Protein AF-A0A955VHP8-F1 (afdb_monomer_lite)

Secondary structure (DSSP, 8-state):
-------TT-TTSS--HHHHHHHHHHHHH-B--SSTTSPPB-EEHHHHHHHHHHHHHTTSS----EEEEEEETTEEEEEEE-SHHHHHHHHHHHTTSEEEEEEE-TTS-EEEEEEE-HHHHHHHTTS-HHHHHHHHHHHEETTEEPEEEE-SSSEEEE-TTS-EEE--TT--------------GGGS-TT-PPP--GGGHHHHTTSPP---S---------S---------------------

pLDDT: mean 83.74, std 16.27, range [35.28, 98.38]

Foldseek 3Di:
DDPDQPDFPDPPDPDDLQLLLLLLLLAVQWADDPDPPDDTGWAWPVQSQLLVLLCVVLVLHVFAWAWDWDDDDPDTATFTGTPVSVVSVVVCVVVVQKDWDWDQDPVRDTIIIIHGDPSVVVSNVRNDPVSSVSSCVSQDDPNFGWTWDDPPPFIWTAGPVGDIDTGCRRVGWDQQADDWDDDDPVPDDPPDDTDDCPVVGVVRVPDDGPDPDDDPDDDDDDPDDDDDDDDDDPDPPPPPPPDD

Structure (mmCIF, N/CA/C/O backbone):
data_AF-A0A955VHP8-F1
#
_entry.id   AF-A0A955VHP8-F1
#
loop_
_atom_site.group_PDB
_atom_site.id
_atom_site.type_symbol
_atom_site.label_atom_id
_atom_site.label_alt_id
_atom_site.label_comp_id
_atom_site.label_asym_id
_atom_site.label_entity_id
_atom_site.label_seq_id
_atom_site.pdbx_PDB_ins_code
_atom_site.Cartn_x
_atom_site.Cartn_y
_atom_site.Cartn_z
_atom_site.occupancy
_atom_site.B_iso_or_equiv
_atom_site.auth_seq_id
_atom_site.auth_comp_id
_atom_site.auth_asym_id
_atom_site.auth_atom_id
_atom_site.pdbx_PDB_model_num
ATOM 1 N N . MET A 1 1 ? -36.753 4.254 1.526 1.00 36.06 1 MET A N 1
ATOM 2 C CA . MET A 1 1 ? -36.371 3.155 0.616 1.00 36.06 1 MET A CA 1
ATOM 3 C C . MET A 1 1 ? -35.487 2.237 1.426 1.00 36.06 1 MET A C 1
ATOM 5 O O . MET A 1 1 ? -34.656 2.747 2.158 1.00 36.06 1 MET A O 1
ATOM 9 N N . SER A 1 2 ? -35.779 0.940 1.437 1.00 35.28 2 SER A N 1
ATOM 10 C CA . SER A 1 2 ? -35.041 -0.040 2.231 1.00 35.28 2 SER A CA 1
ATOM 11 C C . SER A 1 2 ? -33.619 -0.165 1.691 1.00 35.28 2 SER A C 1
ATOM 13 O O . SER A 1 2 ? -33.441 -0.740 0.617 1.00 35.28 2 SER A O 1
ATOM 15 N N . ASP A 1 3 ? -32.639 0.365 2.421 1.00 38.41 3 ASP A N 1
ATOM 16 C CA . ASP A 1 3 ? -31.233 0.010 2.240 1.00 38.41 3 ASP A CA 1
ATOM 17 C C . ASP A 1 3 ? -31.099 -1.473 2.581 1.00 38.41 3 ASP A C 1
ATOM 19 O O . ASP A 1 3 ? -31.023 -1.874 3.743 1.00 38.41 3 ASP A O 1
ATOM 23 N N . GLN A 1 4 ? -31.174 -2.314 1.553 1.00 40.97 4 GLN A N 1
ATOM 24 C CA . GLN A 1 4 ? -30.710 -3.682 1.670 1.00 40.97 4 GLN A CA 1
ATOM 25 C C . GLN A 1 4 ? -29.207 -3.597 1.930 1.00 40.97 4 GLN A C 1
ATOM 27 O O . GLN A 1 4 ? -28.454 -3.112 1.086 1.00 40.97 4 GLN A O 1
ATOM 32 N N . LEU A 1 5 ? -28.795 -4.023 3.127 1.00 45.31 5 LEU A N 1
ATOM 33 C CA . LEU A 1 5 ? -27.399 -4.303 3.453 1.00 45.31 5 LEU A CA 1
ATOM 34 C C . LEU A 1 5 ? -26.789 -5.084 2.278 1.00 45.31 5 LEU A C 1
ATOM 36 O O . LEU A 1 5 ? -27.404 -6.068 1.850 1.00 45.31 5 LEU A O 1
ATOM 40 N N . PRO A 1 6 ? -25.637 -4.671 1.720 1.00 49.03 6 PRO A N 1
ATOM 41 C CA . PRO A 1 6 ? -25.028 -5.442 0.652 1.00 49.03 6 PRO A CA 1
ATOM 42 C C . PRO A 1 6 ? -24.726 -6.840 1.168 1.00 49.03 6 PRO A C 1
ATOM 44 O O . PRO A 1 6 ? -24.333 -7.015 2.324 1.00 49.03 6 PRO A O 1
ATOM 47 N N . ALA A 1 7 ? -24.939 -7.825 0.302 1.00 52.41 7 ALA A N 1
ATOM 48 C CA . ALA A 1 7 ? -24.644 -9.217 0.576 1.00 52.41 7 ALA A CA 1
ATOM 49 C C . ALA A 1 7 ? -23.139 -9.392 0.858 1.00 52.41 7 ALA A C 1
ATOM 51 O O . ALA A 1 7 ? -22.334 -9.534 -0.054 1.00 52.41 7 ALA A O 1
ATOM 52 N N . ALA A 1 8 ? -22.786 -9.290 2.140 1.00 60.16 8 ALA A N 1
ATOM 53 C CA . ALA A 1 8 ? -21.918 -10.190 2.889 1.00 60.16 8 ALA A CA 1
ATOM 54 C C . ALA A 1 8 ? -21.063 -11.128 2.023 1.00 60.16 8 ALA A C 1
ATOM 56 O O . ALA A 1 8 ? -21.647 -12.089 1.543 1.00 60.16 8 ALA A O 1
ATOM 57 N N . TRP A 1 9 ? -19.758 -10.847 1.845 1.00 64.62 9 TRP A N 1
ATOM 58 C CA . TRP A 1 9 ? -18.723 -11.623 1.116 1.00 64.62 9 TRP A CA 1
ATOM 59 C C . TRP A 1 9 ? -19.184 -13.008 0.622 1.00 64.62 9 TRP A C 1
ATOM 61 O O . TRP A 1 9 ? -18.839 -14.049 1.183 1.00 64.62 9 TRP A O 1
ATOM 71 N N . THR A 1 10 ? -20.059 -13.035 -0.382 1.00 56.75 10 THR A N 1
ATOM 72 C CA . THR A 1 10 ? -20.636 -14.290 -0.869 1.00 56.75 10 THR A CA 1
ATOM 73 C C . THR A 1 10 ? -19.676 -14.893 -1.882 1.00 56.75 10 THR A C 1
ATOM 75 O O . THR A 1 10 ? -18.877 -14.180 -2.482 1.00 56.75 10 THR A O 1
ATOM 78 N N . ALA A 1 11 ? -19.761 -16.203 -2.114 1.00 51.00 11 ALA A N 1
ATOM 79 C CA . ALA A 1 11 ? -18.964 -16.863 -3.152 1.00 51.00 11 ALA A CA 1
ATOM 80 C C . ALA A 1 11 ? -19.202 -16.278 -4.566 1.00 51.00 11 ALA A C 1
ATOM 82 O O . ALA A 1 11 ? -18.364 -16.460 -5.441 1.00 51.00 11 ALA A O 1
ATOM 83 N N . ASP A 1 12 ? -20.315 -15.558 -4.756 1.00 49.28 12 ASP A N 1
ATOM 84 C CA . ASP A 1 12 ? -20.666 -14.821 -5.977 1.00 49.28 12 ASP A CA 1
ATOM 85 C C . ASP A 1 12 ? -20.378 -13.306 -5.872 1.00 49.28 12 ASP A C 1
ATOM 87 O O . ASP A 1 12 ? -20.780 -12.538 -6.746 1.00 49.28 12 ASP A O 1
ATOM 91 N N . SER A 1 13 ? -19.751 -12.841 -4.786 1.00 62.31 13 SER A N 1
ATOM 92 C CA . SER A 1 13 ? -19.416 -11.427 -4.613 1.00 62.31 13 SER A CA 1
ATOM 93 C C . SER A 1 13 ? -18.125 -11.074 -5.344 1.00 62.31 13 SER A C 1
ATOM 95 O O . SER A 1 13 ? -17.196 -11.872 -5.385 1.00 62.31 13 SER A O 1
ATOM 97 N N . GLU A 1 14 ? -18.054 -9.855 -5.880 1.00 68.75 14 GLU A N 1
ATOM 98 C CA . GLU A 1 14 ? -16.880 -9.298 -6.582 1.00 68.75 14 GLU A CA 1
ATOM 99 C C . GLU A 1 14 ? -15.656 -9.103 -5.666 1.00 68.75 14 GLU A C 1
ATOM 101 O O . GLU A 1 14 ? -14.641 -8.551 -6.072 1.00 68.75 14 GLU A O 1
ATOM 106 N N . TRP A 1 15 ? -15.741 -9.553 -4.418 1.00 85.81 15 TRP A N 1
ATOM 107 C CA . TRP A 1 15 ? -14.781 -9.263 -3.382 1.00 85.81 15 TRP A CA 1
ATOM 108 C C . TRP A 1 15 ? -13.818 -10.425 -3.132 1.00 85.81 15 TRP A C 1
ATOM 110 O O . TRP A 1 15 ? -14.228 -11.504 -2.699 1.00 85.81 15 TRP A O 1
ATOM 120 N N . SER A 1 16 ? -12.524 -10.176 -3.324 1.00 91.25 16 SER A N 1
ATOM 121 C CA . SER A 1 16 ? -11.466 -11.152 -3.046 1.00 91.25 16 SER A CA 1
ATOM 122 C C . SER A 1 16 ? -11.139 -11.269 -1.548 1.00 91.25 16 SER A C 1
ATOM 124 O O . SER A 1 16 ? -11.524 -10.434 -0.722 1.00 91.25 16 SER A O 1
ATOM 126 N N . ASP A 1 17 ? -10.373 -12.300 -1.183 1.00 93.81 17 ASP A N 1
ATOM 127 C CA . ASP A 1 17 ? -9.759 -12.394 0.149 1.00 93.81 17 ASP A CA 1
ATOM 128 C C . ASP A 1 17 ? -8.824 -11.202 0.422 1.00 93.81 17 ASP A C 1
ATOM 130 O O . ASP A 1 17 ? -8.692 -10.770 1.568 1.00 93.81 17 ASP A O 1
ATOM 134 N N . GLU A 1 18 ? -8.230 -10.616 -0.620 1.00 95.50 18 GLU A N 1
ATOM 135 C CA . GLU A 1 18 ? -7.340 -9.458 -0.499 1.00 95.50 18 GLU A CA 1
ATOM 136 C C . GLU A 1 18 ? -8.095 -8.194 -0.073 1.00 95.50 18 GLU A C 1
ATOM 138 O O . GLU A 1 18 ? -7.697 -7.531 0.890 1.00 95.50 18 GLU A O 1
ATOM 143 N N . HIS A 1 19 ? -9.282 -7.953 -0.640 1.00 95.62 19 HIS A N 1
ATOM 144 C CA . HIS A 1 19 ? -10.190 -6.900 -0.175 1.00 95.62 19 HIS A CA 1
ATOM 145 C C . HIS A 1 19 ? -10.548 -7.052 1.309 1.00 95.62 19 HIS A C 1
ATOM 147 O O . HIS A 1 19 ? -10.600 -6.069 2.058 1.00 95.62 19 HIS A O 1
ATOM 153 N N . GLN A 1 20 ? -10.788 -8.286 1.761 1.00 95.56 20 GLN A N 1
ATOM 154 C CA . GLN A 1 20 ? -11.116 -8.578 3.157 1.00 95.56 20 GLN A CA 1
ATOM 155 C C . GLN A 1 20 ? -9.940 -8.293 4.093 1.00 95.56 20 GLN A C 1
ATOM 157 O O . GLN A 1 20 ? -10.117 -7.642 5.131 1.00 95.56 20 GLN A O 1
ATOM 162 N N . LYS A 1 21 ? -8.737 -8.755 3.729 1.00 97.75 21 LYS A N 1
ATOM 163 C CA . LYS A 1 21 ? -7.499 -8.500 4.480 1.00 97.75 21 LYS A CA 1
ATOM 164 C C . LYS A 1 21 ? -7.203 -7.002 4.548 1.00 97.75 21 LYS A C 1
ATOM 166 O O . LYS A 1 21 ? -6.916 -6.487 5.631 1.00 97.75 21 LYS A O 1
ATOM 171 N N . LEU A 1 22 ? -7.341 -6.287 3.433 1.00 97.62 22 LEU A N 1
ATOM 172 C CA . LEU A 1 22 ? -7.120 -4.847 3.343 1.00 97.62 22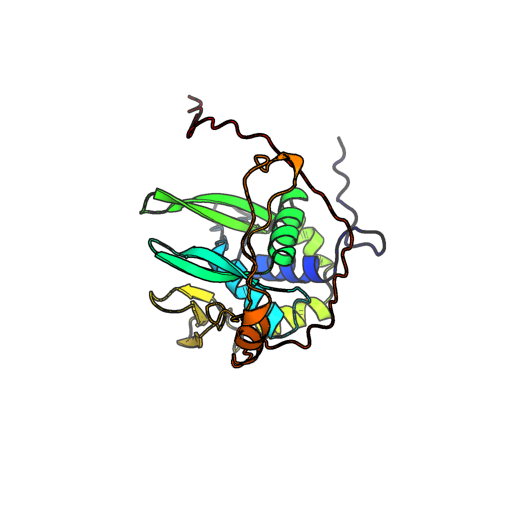 LEU A CA 1
ATOM 173 C C . LEU A 1 22 ? -8.124 -4.054 4.192 1.00 97.62 22 LEU A C 1
ATOM 175 O O . LEU A 1 22 ? -7.723 -3.178 4.965 1.00 97.62 22 LEU A O 1
ATOM 179 N N . LEU A 1 23 ? -9.417 -4.394 4.131 1.00 97.31 23 LEU A N 1
ATOM 180 C CA . LEU A 1 23 ? -10.436 -3.778 4.985 1.00 97.31 23 LEU A CA 1
ATOM 181 C C . LEU A 1 23 ? -10.135 -4.022 6.471 1.00 97.31 23 LEU A C 1
ATOM 183 O O . LEU A 1 23 ? -10.215 -3.094 7.284 1.00 97.31 23 LEU A O 1
ATOM 187 N N . TYR A 1 24 ? -9.755 -5.254 6.832 1.00 97.88 24 TYR A N 1
ATOM 188 C CA . TYR A 1 24 ? -9.360 -5.589 8.200 1.00 97.88 24 TYR A CA 1
ATOM 189 C C . TYR A 1 24 ? -8.133 -4.797 8.646 1.00 97.88 24 TYR A C 1
ATOM 191 O O . TYR A 1 24 ? -8.157 -4.211 9.729 1.00 97.88 24 TYR A O 1
ATOM 199 N N . MET A 1 25 ? -7.106 -4.688 7.807 1.00 98.19 25 MET A N 1
ATOM 200 C CA . MET A 1 25 ? -5.922 -3.883 8.088 1.00 98.19 25 MET A CA 1
ATOM 201 C C . MET A 1 25 ? -6.298 -2.415 8.342 1.00 98.19 25 MET A C 1
ATOM 203 O O . MET A 1 25 ? -5.971 -1.873 9.398 1.00 98.19 25 MET A O 1
ATOM 207 N N . ILE A 1 26 ? -7.072 -1.780 7.452 1.00 98.00 26 ILE A N 1
ATOM 208 C CA . ILE A 1 26 ? -7.531 -0.387 7.620 1.00 98.00 26 ILE A CA 1
ATOM 209 C C . ILE A 1 26 ? -8.319 -0.213 8.929 1.00 98.00 26 ILE A C 1
ATOM 211 O O . ILE A 1 26 ? -8.159 0.805 9.611 1.00 98.00 26 ILE A O 1
ATOM 215 N N . SER A 1 27 ? -9.114 -1.211 9.331 1.00 97.19 27 SER A N 1
ATOM 216 C CA . SER A 1 27 ? -9.884 -1.186 10.585 1.00 97.19 27 SER A CA 1
ATOM 217 C C . SER A 1 27 ? -9.024 -1.097 11.851 1.00 97.19 27 SER A C 1
ATOM 219 O O . SER A 1 27 ? -9.489 -0.611 12.878 1.00 97.19 27 SER A O 1
ATOM 221 N N . LYS A 1 28 ? -7.765 -1.551 11.806 1.00 97.25 28 LYS A N 1
ATOM 222 C CA . LYS A 1 28 ? -6.846 -1.473 12.955 1.00 97.25 28 LYS A CA 1
ATOM 223 C C . LYS A 1 28 ? -6.191 -0.105 13.084 1.00 97.25 28 LYS A C 1
ATOM 225 O O . LYS A 1 28 ? -5.895 0.345 14.192 1.00 97.25 28 LYS A O 1
ATOM 230 N N . TYR A 1 29 ? -6.009 0.583 11.961 1.00 96.88 29 TYR A N 1
ATOM 231 C CA . TYR A 1 29 ? -5.380 1.902 11.903 1.00 96.88 29 TYR A CA 1
ATOM 232 C C . TYR A 1 29 ? -6.372 3.064 11.900 1.00 96.88 29 TYR A C 1
ATOM 234 O O . TYR A 1 29 ? -5.961 4.226 11.940 1.00 96.88 29 TYR A O 1
ATOM 242 N N . SER A 1 30 ? -7.672 2.783 11.872 1.00 95.50 30 SER A N 1
ATOM 243 C CA . SER A 1 30 ? -8.714 3.800 11.798 1.00 95.50 30 SER A CA 1
ATOM 244 C C . SER A 1 30 ? -9.965 3.392 12.567 1.00 95.50 30 SER A C 1
ATOM 246 O O . SER A 1 30 ? -10.226 2.212 12.762 1.00 95.50 30 SER A O 1
ATOM 248 N N . HIS A 1 31 ? -10.744 4.371 13.018 1.00 92.44 31 HIS A N 1
ATOM 249 C CA . HIS A 1 31 ? -12.079 4.126 13.561 1.00 92.44 31 HIS A CA 1
ATOM 250 C C . HIS A 1 31 ? -12.940 5.382 13.428 1.00 92.44 31 HIS A C 1
ATOM 252 O O . HIS A 1 31 ? -12.450 6.496 13.654 1.00 92.44 31 HIS A O 1
ATOM 258 N N . CYS A 1 32 ? -14.209 5.192 13.058 1.00 87.50 32 CYS A N 1
ATOM 259 C CA . CYS A 1 32 ? -15.250 6.212 13.178 1.00 87.50 32 CYS A CA 1
ATOM 260 C C . CYS A 1 32 ? -15.617 6.426 14.645 1.00 87.50 32 CYS A C 1
ATOM 262 O O . CYS A 1 32 ? -15.718 5.462 15.408 1.00 87.50 32 CYS A O 1
ATOM 264 N N . ALA A 1 33 ? -15.894 7.675 15.007 1.00 82.75 33 ALA A N 1
ATOM 265 C CA . ALA A 1 33 ? -16.463 8.005 16.301 1.00 82.75 33 ALA A CA 1
ATOM 266 C C . ALA A 1 33 ? -17.893 7.457 16.377 1.00 82.75 33 ALA A C 1
ATOM 268 O O . ALA A 1 33 ? -18.722 7.718 15.507 1.00 82.75 33 ALA A O 1
ATOM 269 N N . ARG A 1 34 ? -18.197 6.682 17.419 1.00 76.94 34 ARG A N 1
ATOM 270 C CA . ARG A 1 34 ? -19.552 6.173 17.688 1.00 76.94 34 ARG A CA 1
ATOM 271 C C . ARG A 1 34 ? -20.341 7.115 18.588 1.00 76.94 34 ARG A C 1
ATOM 273 O O . ARG A 1 34 ? -21.565 7.027 18.654 1.00 76.94 34 ARG A O 1
ATOM 280 N N . THR A 1 35 ? -19.645 8.001 19.293 1.00 79.50 35 THR A N 1
ATOM 281 C CA . THR A 1 35 ? -20.217 9.020 20.175 1.00 79.50 35 THR A CA 1
ATOM 282 C C . THR A 1 35 ? -19.565 10.374 19.907 1.00 79.50 35 THR A C 1
ATOM 284 O O . THR A 1 35 ? -18.482 10.446 19.335 1.00 79.50 35 THR A O 1
ATOM 287 N N . ALA A 1 36 ? -20.209 11.461 20.339 1.00 78.31 36 ALA A N 1
ATOM 288 C CA . ALA A 1 36 ? -19.695 12.820 20.139 1.00 78.31 36 ALA A CA 1
ATOM 289 C C . ALA A 1 36 ? -18.347 13.089 20.841 1.00 78.31 36 ALA A C 1
ATOM 291 O O . ALA A 1 36 ? -17.631 14.010 20.456 1.00 78.31 36 ALA A O 1
ATOM 292 N N . ASP A 1 37 ? -18.008 12.292 21.857 1.00 81.06 37 ASP A N 1
ATOM 293 C CA . ASP A 1 37 ? -16.789 12.445 22.658 1.00 81.06 37 ASP A CA 1
ATOM 294 C C . ASP A 1 37 ? -15.641 11.537 22.183 1.00 81.06 37 ASP A C 1
ATOM 296 O O . ASP A 1 37 ? -14.498 11.682 22.627 1.00 81.06 37 ASP A O 1
ATOM 300 N N . GLU A 1 38 ? -15.926 10.581 21.294 1.00 83.81 38 GLU A N 1
ATOM 301 C CA . GLU A 1 38 ? -14.927 9.658 20.765 1.00 83.81 38 GLU A CA 1
ATOM 302 C C . GLU A 1 38 ? -14.096 10.340 19.673 1.00 83.81 38 GLU A C 1
ATOM 304 O O . GLU A 1 38 ? -14.616 10.978 18.758 1.00 83.81 38 GLU A O 1
ATOM 309 N N . LYS A 1 39 ? -12.769 10.227 19.771 1.00 84.19 39 LYS A N 1
ATOM 310 C CA . LYS A 1 39 ? -11.859 10.825 18.793 1.00 84.19 39 LYS A CA 1
ATOM 311 C C . LYS A 1 39 ? -11.680 9.898 17.612 1.00 84.19 39 LYS A C 1
ATOM 313 O O . LYS A 1 39 ? -11.057 8.862 17.759 1.00 84.19 39 LYS A O 1
ATOM 318 N N . GLU A 1 40 ? -12.089 10.337 16.435 1.00 89.75 40 GLU A N 1
ATOM 319 C CA . GLU A 1 40 ? -11.824 9.606 15.202 1.00 89.75 40 GLU A CA 1
ATOM 320 C C . GLU A 1 40 ? -10.331 9.383 14.934 1.00 89.75 40 GLU A C 1
ATOM 322 O O . GLU A 1 40 ? -9.486 10.247 15.196 1.00 89.75 40 GLU A O 1
ATOM 327 N N . ARG A 1 41 ? -10.013 8.242 14.313 1.00 94.06 41 ARG A N 1
ATOM 328 C CA . ARG A 1 41 ? -8.677 7.948 13.780 1.00 94.06 41 ARG A CA 1
ATOM 329 C C . ARG A 1 41 ? -8.753 7.656 12.289 1.00 94.06 41 ARG A C 1
ATOM 331 O O . ARG A 1 41 ? -9.636 6.928 11.847 1.00 94.06 41 ARG A O 1
ATOM 338 N N . TRP A 1 42 ? -7.773 8.175 11.558 1.00 95.56 42 TRP A N 1
ATOM 339 C CA . TRP A 1 42 ? -7.634 8.050 10.110 1.00 95.56 42 TRP A CA 1
ATOM 340 C C . TRP A 1 42 ? -6.223 7.559 9.767 1.00 95.56 42 TRP A C 1
ATOM 342 O O . TRP A 1 42 ? -5.248 8.057 10.339 1.00 95.56 42 TRP A O 1
ATOM 352 N N . ILE A 1 43 ? -6.099 6.640 8.808 1.00 96.56 43 ILE A N 1
ATOM 353 C CA . ILE A 1 43 ? -4.807 6.223 8.250 1.00 96.56 43 ILE A CA 1
ATOM 354 C C . ILE A 1 43 ? -4.491 7.050 7.004 1.00 96.56 43 ILE A C 1
ATOM 356 O O . ILE A 1 43 ? -5.321 7.201 6.114 1.00 96.56 43 ILE A O 1
ATOM 360 N N . ARG A 1 44 ? -3.293 7.632 6.921 1.00 95.12 44 ARG A N 1
ATOM 361 C CA . ARG A 1 44 ? -2.884 8.410 5.738 1.00 95.12 44 ARG A CA 1
ATOM 362 C C . ARG A 1 44 ? -2.482 7.477 4.593 1.00 95.12 44 ARG A C 1
ATOM 364 O O . ARG A 1 44 ? -1.920 6.416 4.848 1.00 95.12 44 ARG A O 1
ATOM 371 N N . LYS A 1 45 ? -2.674 7.926 3.346 1.00 95.06 45 LYS A N 1
ATOM 372 C CA . LYS A 1 45 ? -2.334 7.175 2.122 1.00 95.06 45 LYS A CA 1
ATOM 373 C C . LYS A 1 45 ? -0.916 6.602 2.155 1.00 95.06 45 LYS A C 1
ATOM 375 O O . LYS A 1 45 ? -0.746 5.417 1.934 1.00 95.06 45 LYS A O 1
ATOM 380 N N . ILE A 1 46 ? 0.095 7.426 2.442 1.00 95.38 46 ILE A N 1
ATOM 381 C CA . ILE A 1 46 ? 1.497 6.981 2.393 1.00 95.38 46 ILE A CA 1
ATOM 382 C C . ILE A 1 46 ? 1.778 5.850 3.407 1.00 95.38 46 ILE A C 1
ATOM 384 O O . ILE A 1 46 ? 2.226 4.799 2.969 1.00 95.38 46 ILE A O 1
ATOM 388 N N . PRO A 1 47 ? 1.466 5.983 4.714 1.00 96.75 47 PRO A N 1
ATOM 389 C CA . PRO A 1 47 ? 1.537 4.861 5.653 1.00 96.75 47 PRO A CA 1
ATOM 390 C C . PRO A 1 47 ? 0.768 3.608 5.218 1.00 96.75 47 PRO A C 1
ATOM 392 O O . PRO A 1 47 ? 1.282 2.511 5.390 1.00 96.75 47 PRO A O 1
ATOM 395 N N . LEU A 1 48 ? -0.431 3.755 4.638 1.00 97.81 48 LEU A N 1
ATOM 396 C CA . LEU A 1 48 ? -1.198 2.612 4.133 1.00 97.81 48 LEU A CA 1
ATOM 397 C C . LEU A 1 48 ? -0.467 1.893 2.992 1.00 97.81 48 LEU A C 1
ATOM 399 O O . LEU A 1 48 ? -0.370 0.675 3.019 1.00 97.81 48 LEU A O 1
ATOM 403 N N . LEU A 1 49 ? 0.101 2.637 2.039 1.00 97.62 49 LEU A N 1
ATOM 404 C CA . LEU A 1 49 ? 0.890 2.056 0.948 1.00 97.62 49 LEU A CA 1
ATOM 405 C C . LEU A 1 49 ? 2.128 1.308 1.458 1.00 97.62 49 LEU A C 1
ATOM 407 O O . LEU A 1 49 ? 2.469 0.268 0.908 1.00 97.62 49 LEU A O 1
ATOM 411 N N . VAL A 1 50 ? 2.763 1.799 2.528 1.00 97.94 50 VAL A N 1
ATOM 412 C CA . VAL A 1 50 ? 3.864 1.081 3.189 1.00 97.94 50 VAL A CA 1
ATOM 413 C C . VAL A 1 50 ? 3.388 -0.243 3.763 1.00 97.94 50 VAL A C 1
ATOM 415 O O . VAL A 1 50 ? 4.029 -1.259 3.539 1.00 97.94 50 VAL A O 1
ATOM 418 N N . LEU A 1 51 ? 2.253 -0.256 4.460 1.00 98.31 51 LEU A N 1
ATOM 419 C CA . LEU A 1 51 ? 1.710 -1.492 5.023 1.00 98.31 51 LEU A CA 1
ATOM 420 C C . LEU A 1 51 ? 1.293 -2.493 3.938 1.00 98.31 51 LEU A C 1
ATOM 422 O O . LEU A 1 51 ? 1.534 -3.679 4.110 1.00 98.31 51 LEU A O 1
ATOM 426 N N . ILE A 1 52 ? 0.722 -2.023 2.823 1.00 98.38 52 ILE A N 1
ATOM 427 C CA . ILE A 1 52 ? 0.383 -2.872 1.669 1.00 98.38 52 ILE A CA 1
ATOM 428 C C . ILE A 1 52 ? 1.649 -3.498 1.077 1.00 98.38 52 ILE A C 1
ATOM 430 O O . ILE A 1 52 ? 1.686 -4.707 0.891 1.00 98.38 52 ILE A O 1
ATOM 434 N N . TYR A 1 53 ? 2.699 -2.708 0.836 1.00 97.81 53 TYR A N 1
ATOM 435 C CA . TYR A 1 53 ? 3.974 -3.233 0.339 1.00 97.81 53 TYR A CA 1
ATOM 436 C C . TYR A 1 53 ? 4.558 -4.302 1.273 1.00 97.81 53 TYR A C 1
ATOM 438 O O . TYR A 1 53 ? 4.937 -5.379 0.828 1.00 97.81 53 TYR A O 1
ATOM 446 N N . GLU A 1 54 ? 4.589 -4.036 2.579 1.00 97.94 54 GLU A N 1
ATOM 447 C CA . GLU A 1 54 ? 5.115 -4.996 3.556 1.00 97.94 54 GLU A CA 1
ATOM 448 C C . GLU A 1 54 ? 4.241 -6.257 3.641 1.00 97.94 54 GLU A C 1
ATOM 450 O O . GLU A 1 54 ? 4.761 -7.348 3.845 1.00 97.94 54 GLU A O 1
ATOM 455 N N . ALA A 1 55 ? 2.926 -6.134 3.434 1.00 97.88 55 ALA A N 1
ATOM 456 C CA . ALA A 1 55 ? 2.033 -7.283 3.349 1.00 97.88 55 ALA A CA 1
ATOM 457 C C . ALA A 1 55 ? 2.322 -8.159 2.124 1.00 97.88 55 ALA A C 1
ATOM 459 O O . ALA A 1 55 ? 2.238 -9.378 2.238 1.00 97.88 55 ALA A O 1
ATOM 460 N N . ILE A 1 56 ? 2.677 -7.557 0.986 1.00 97.06 56 ILE A N 1
ATOM 461 C CA . ILE A 1 56 ? 3.076 -8.290 -0.222 1.00 97.06 56 ILE A CA 1
ATOM 462 C C . ILE A 1 56 ? 4.391 -9.033 0.023 1.00 97.06 56 ILE A C 1
ATOM 464 O O . ILE A 1 56 ? 4.476 -10.236 -0.200 1.00 97.06 56 ILE A O 1
ATOM 468 N N . VAL A 1 57 ? 5.399 -8.347 0.574 1.00 95.25 57 VAL A N 1
ATOM 469 C CA . VAL A 1 57 ? 6.716 -8.945 0.867 1.00 95.25 57 VAL A CA 1
ATOM 470 C C . VAL A 1 57 ? 6.615 -10.137 1.828 1.00 95.25 57 VAL A C 1
ATOM 472 O O . VAL A 1 57 ? 7.361 -11.103 1.690 1.00 95.25 57 VAL A O 1
ATOM 475 N N . GLU A 1 58 ? 5.695 -10.092 2.792 1.00 95.56 58 GLU A N 1
ATOM 476 C CA . GLU A 1 58 ? 5.455 -11.186 3.746 1.00 95.56 58 GLU A CA 1
ATOM 477 C C . GLU A 1 58 ? 4.468 -12.251 3.210 1.00 95.56 58 GLU A C 1
ATOM 479 O O . GLU A 1 58 ? 4.115 -13.184 3.934 1.00 95.56 58 GLU A O 1
ATOM 484 N N . GLY A 1 59 ? 3.996 -12.126 1.962 1.00 95.62 59 GLY A N 1
ATOM 485 C CA . GLY A 1 59 ? 3.053 -13.057 1.326 1.00 95.62 59 GLY A CA 1
ATOM 486 C C . GLY A 1 59 ? 1.646 -13.043 1.934 1.00 95.62 59 GLY A C 1
ATOM 487 O O . GLY A 1 59 ? 0.901 -14.016 1.818 1.00 95.62 59 GLY A O 1
ATOM 488 N N . VAL A 1 60 ? 1.286 -11.967 2.640 1.00 97.38 60 VAL A N 1
ATOM 489 C CA . VAL A 1 60 ? -0.048 -11.771 3.221 1.00 97.38 60 VAL A CA 1
ATOM 490 C C . VAL A 1 60 ? -1.023 -11.253 2.175 1.00 97.38 60 VAL A C 1
ATOM 492 O O . VAL A 1 60 ? -2.169 -11.697 2.189 1.00 97.38 60 VAL A O 1
ATOM 495 N N . LEU A 1 61 ? -0.587 -10.345 1.299 1.00 97.12 61 LEU A N 1
ATOM 496 C CA . LEU A 1 61 ? -1.348 -9.907 0.127 1.00 97.12 61 LEU A CA 1
ATOM 497 C C . LEU A 1 61 ? -0.695 -10.467 -1.136 1.00 97.12 61 LEU A C 1
ATOM 499 O O . LEU A 1 61 ? 0.518 -10.352 -1.286 1.00 97.12 61 LEU A O 1
ATOM 503 N N . ASP A 1 62 ? -1.495 -11.047 -2.024 1.00 95.62 62 ASP A N 1
ATOM 504 C CA . ASP A 1 62 ? -1.045 -11.568 -3.319 1.00 95.62 62 ASP A CA 1
ATOM 505 C C . ASP A 1 62 ? -1.271 -10.512 -4.408 1.00 95.62 62 ASP A C 1
ATOM 507 O O . ASP A 1 62 ? -2.207 -10.599 -5.197 1.00 95.62 62 ASP A O 1
ATOM 511 N N . TYR A 1 63 ? -0.467 -9.449 -4.363 1.00 94.88 63 TYR A N 1
ATOM 512 C CA . TYR A 1 63 ? -0.454 -8.394 -5.376 1.00 94.88 63 TYR A CA 1
ATOM 513 C C . TYR A 1 63 ? 0.957 -8.198 -5.910 1.00 94.88 63 TYR A C 1
ATOM 515 O O . TYR A 1 63 ? 1.925 -8.385 -5.172 1.00 94.88 63 TYR A O 1
ATOM 523 N N . ASP A 1 64 ? 1.069 -7.629 -7.106 1.00 91.88 64 ASP A N 1
ATOM 524 C CA . ASP A 1 64 ? 2.346 -7.117 -7.594 1.00 91.88 64 ASP A CA 1
ATOM 525 C C . ASP A 1 64 ? 2.613 -5.682 -7.117 1.00 91.88 64 ASP A C 1
ATOM 527 O O . ASP A 1 64 ? 1.700 -4.898 -6.817 1.00 91.88 64 ASP A O 1
ATOM 531 N N . TYR A 1 65 ? 3.889 -5.291 -7.080 1.00 93.50 65 TYR A N 1
ATOM 532 C CA . TYR A 1 65 ? 4.310 -3.906 -6.864 1.00 93.50 65 TYR A CA 1
ATOM 533 C C . TYR A 1 65 ? 5.312 -3.444 -7.921 1.00 93.50 65 TYR A C 1
ATOM 535 O O . TYR A 1 65 ? 6.087 -4.220 -8.468 1.00 93.50 65 TYR A O 1
ATOM 543 N N . ALA A 1 66 ? 5.348 -2.135 -8.167 1.00 91.56 66 ALA A N 1
ATOM 544 C CA . ALA A 1 66 ? 6.353 -1.519 -9.026 1.00 91.56 66 ALA A CA 1
ATOM 545 C C . ALA A 1 66 ? 6.813 -0.157 -8.478 1.00 91.56 66 ALA A C 1
ATOM 547 O O . ALA A 1 66 ? 6.038 0.530 -7.797 1.00 91.56 66 ALA A O 1
ATOM 548 N N . PRO A 1 67 ? 8.047 0.282 -8.790 1.00 92.44 67 PRO A N 1
ATOM 549 C CA . PRO A 1 67 ? 8.524 1.611 -8.433 1.00 92.44 67 PRO A CA 1
ATOM 550 C C . PRO A 1 67 ? 7.640 2.721 -9.012 1.00 92.44 67 PRO A C 1
ATOM 552 O O . PRO A 1 67 ? 7.435 2.824 -10.222 1.00 92.44 67 PRO A O 1
ATOM 555 N N . ALA A 1 68 ? 7.171 3.620 -8.152 1.00 92.25 68 ALA A N 1
ATOM 556 C CA . ALA A 1 68 ? 6.395 4.787 -8.545 1.00 92.25 68 ALA A CA 1
ATOM 557 C C . ALA A 1 68 ? 6.846 6.039 -7.784 1.00 92.25 68 ALA A C 1
ATOM 559 O O . ALA A 1 68 ? 7.241 5.995 -6.619 1.00 92.25 68 ALA A O 1
ATOM 560 N N . SER A 1 69 ? 6.789 7.187 -8.463 1.00 92.88 69 SER A N 1
ATOM 561 C CA . SER A 1 69 ? 7.185 8.469 -7.882 1.00 92.88 69 SER A CA 1
ATOM 562 C C . SER A 1 6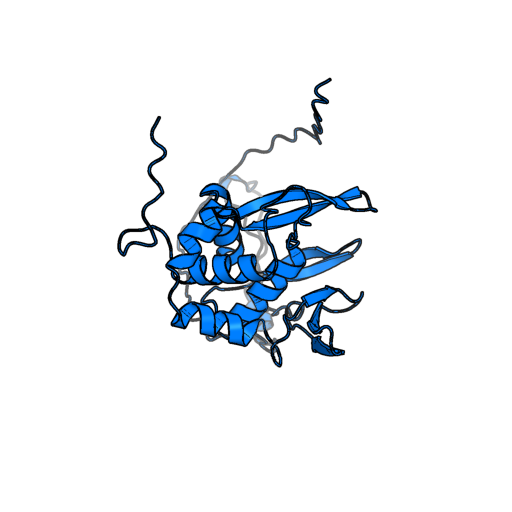9 ? 6.053 9.066 -7.044 1.00 92.88 69 SER A C 1
ATOM 564 O O . SER A 1 69 ? 4.988 9.385 -7.570 1.00 92.88 69 SER A O 1
ATOM 566 N N . GLU A 1 70 ? 6.299 9.286 -5.754 1.00 91.62 70 GLU A N 1
ATOM 567 C CA . GLU A 1 70 ? 5.334 9.859 -4.813 1.00 91.62 70 GLU A CA 1
ATOM 5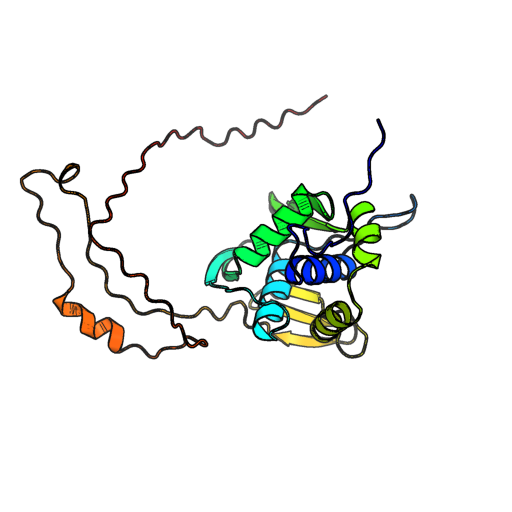68 C C . GLU A 1 70 ? 5.909 11.052 -4.049 1.00 91.62 70 GLU A C 1
ATOM 570 O O . GLU A 1 70 ? 7.121 11.222 -3.896 1.00 91.62 70 GLU A O 1
ATOM 575 N N . ASN A 1 71 ? 5.009 11.901 -3.551 1.00 89.31 71 ASN A N 1
ATOM 576 C CA . ASN A 1 71 ? 5.374 13.010 -2.676 1.00 89.31 71 ASN A CA 1
ATOM 577 C C . ASN A 1 71 ? 5.277 12.565 -1.213 1.00 89.31 71 ASN A C 1
ATOM 579 O O . ASN A 1 71 ? 4.198 12.221 -0.729 1.00 89.31 71 ASN A O 1
ATOM 583 N N . VAL A 1 72 ? 6.393 12.632 -0.493 1.00 88.25 72 VAL A N 1
ATOM 584 C CA . VAL A 1 72 ? 6.489 12.327 0.936 1.00 88.25 72 VAL A CA 1
ATOM 585 C C . VAL A 1 72 ? 6.960 13.585 1.653 1.00 88.25 72 VAL A C 1
ATOM 587 O O . VAL A 1 72 ? 8.138 13.951 1.645 1.00 88.25 72 VAL A O 1
ATOM 590 N N . GLY A 1 73 ? 5.991 14.314 2.211 1.00 82.06 73 GLY A N 1
ATOM 591 C CA . GLY A 1 73 ? 6.204 15.699 2.621 1.00 82.06 73 GLY A CA 1
ATOM 592 C C . GLY A 1 73 ? 6.685 16.537 1.433 1.00 82.06 73 GLY A C 1
ATOM 593 O O . GLY A 1 73 ? 6.140 16.474 0.335 1.00 82.06 73 GLY A O 1
ATOM 594 N N . THR A 1 74 ? 7.754 17.305 1.611 1.00 82.44 74 THR A N 1
ATOM 595 C CA . THR A 1 74 ? 8.288 18.180 0.553 1.00 82.44 74 THR A CA 1
ATOM 596 C C . THR A 1 74 ? 9.193 17.475 -0.458 1.00 82.44 74 THR A C 1
ATOM 598 O O . THR A 1 74 ? 9.655 18.119 -1.400 1.00 82.44 74 THR A O 1
ATOM 601 N N . ARG A 1 75 ? 9.470 16.177 -0.286 1.00 87.31 75 ARG A N 1
ATOM 602 C CA . ARG A 1 75 ? 10.372 15.421 -1.161 1.00 87.31 75 ARG A CA 1
ATOM 603 C C . ARG A 1 75 ? 9.585 14.521 -2.097 1.00 87.31 75 ARG A C 1
ATOM 605 O O . ARG A 1 75 ? 8.637 13.861 -1.683 1.00 87.31 75 ARG A O 1
ATOM 612 N N . ARG A 1 76 ? 10.021 14.474 -3.351 1.00 91.19 76 ARG A N 1
ATOM 613 C CA . ARG A 1 76 ? 9.576 13.472 -4.314 1.00 91.19 76 ARG A CA 1
ATOM 614 C C . ARG A 1 76 ? 10.565 12.316 -4.294 1.00 91.19 76 ARG A C 1
ATOM 616 O O . ARG A 1 76 ? 11.749 12.541 -4.533 1.00 91.19 76 ARG A O 1
ATOM 623 N N . ILE A 1 77 ? 10.085 11.121 -3.977 1.00 92.75 77 ILE A N 1
ATOM 624 C CA . ILE A 1 77 ? 10.893 9.900 -3.889 1.00 92.75 77 ILE A CA 1
ATOM 625 C C . ILE A 1 77 ? 10.210 8.769 -4.656 1.00 92.75 77 ILE A C 1
ATOM 627 O O . ILE A 1 77 ? 9.004 8.828 -4.895 1.00 92.75 77 ILE A O 1
ATOM 631 N N . TYR A 1 78 ? 10.982 7.768 -5.067 1.00 93.31 78 TYR A N 1
ATOM 632 C CA . TYR A 1 78 ? 10.434 6.532 -5.618 1.00 93.31 78 TYR A CA 1
ATOM 633 C C . TYR A 1 78 ? 10.179 5.545 -4.482 1.00 93.31 78 TYR A C 1
ATOM 635 O O . TYR A 1 78 ? 11.016 5.399 -3.592 1.00 93.31 78 TYR A O 1
ATOM 643 N N . ILE A 1 79 ? 9.005 4.923 -4.504 1.00 95.25 79 ILE A N 1
ATOM 644 C CA . ILE A 1 79 ? 8.610 3.856 -3.587 1.00 95.25 79 ILE A CA 1
ATOM 645 C C . ILE A 1 79 ? 7.895 2.760 -4.378 1.00 95.25 79 ILE A C 1
ATOM 647 O O . ILE A 1 79 ? 7.205 3.056 -5.354 1.00 95.25 79 ILE A O 1
ATOM 651 N N . ASN A 1 80 ? 8.050 1.513 -3.952 1.00 95.56 80 ASN A N 1
ATOM 652 C CA . ASN A 1 80 ? 7.328 0.370 -4.493 1.00 95.56 80 ASN A CA 1
ATOM 653 C C . ASN A 1 80 ? 5.849 0.460 -4.109 1.00 95.56 80 ASN A C 1
ATOM 655 O O . ASN A 1 80 ? 5.496 0.639 -2.942 1.00 95.56 80 ASN A O 1
ATOM 659 N N . ILE A 1 81 ? 4.981 0.396 -5.112 1.00 95.62 81 ILE A N 1
ATOM 660 C CA . ILE A 1 81 ? 3.540 0.579 -4.971 1.00 95.62 81 ILE A CA 1
ATOM 661 C C . ILE A 1 81 ? 2.829 -0.491 -5.780 1.00 95.62 81 ILE A C 1
ATOM 663 O O . ILE A 1 81 ? 3.099 -0.647 -6.969 1.00 95.62 81 ILE A O 1
ATOM 667 N N . SER A 1 82 ? 1.854 -1.137 -5.152 1.00 96.75 82 SER A N 1
ATOM 668 C CA . SER A 1 82 ? 0.888 -1.980 -5.847 1.00 96.75 82 SER A CA 1
ATOM 669 C C . SER A 1 82 ? -0.226 -1.141 -6.475 1.00 96.75 82 SER A C 1
ATOM 671 O O . SER A 1 82 ? -0.796 -0.276 -5.800 1.00 96.75 82 SER A O 1
ATOM 673 N N . GLN A 1 83 ? -0.501 -1.357 -7.767 1.00 94.69 83 GLN A N 1
ATOM 674 C CA . GLN A 1 83 ? -1.680 -0.769 -8.417 1.00 94.69 83 GLN A CA 1
ATOM 675 C C . GLN A 1 83 ? -2.945 -1.510 -7.992 1.00 94.69 83 GLN A C 1
ATOM 677 O O . GLN A 1 83 ? -3.885 -0.849 -7.577 1.00 94.69 83 GLN A O 1
ATOM 682 N N . GLU A 1 84 ? -2.917 -2.843 -7.945 1.00 95.69 84 GLU A N 1
ATOM 683 C CA . GLU A 1 84 ? -4.023 -3.663 -7.426 1.00 95.69 84 GLU A CA 1
ATOM 684 C C . GLU A 1 84 ? -4.396 -3.248 -6.001 1.00 95.69 84 GLU A C 1
ATOM 686 O O . GLU A 1 84 ? -5.539 -2.918 -5.720 1.00 95.69 84 GLU A O 1
ATOM 691 N N . GLY A 1 85 ? -3.409 -3.093 -5.114 1.00 96.75 85 GLY A N 1
ATOM 692 C CA . GLY A 1 85 ? -3.664 -2.617 -3.757 1.00 96.75 85 GLY A CA 1
ATOM 693 C C . GLY A 1 85 ? -4.220 -1.187 -3.680 1.00 96.75 85 GLY A C 1
ATOM 694 O O . GLY A 1 85 ? -4.809 -0.823 -2.666 1.00 96.75 85 GLY A O 1
ATOM 695 N N . ARG A 1 86 ? -4.033 -0.340 -4.702 1.00 96.38 86 ARG A N 1
ATOM 696 C CA . ARG A 1 86 ? -4.694 0.979 -4.776 1.00 96.38 86 ARG A CA 1
ATOM 697 C C . ARG A 1 86 ? -6.113 0.862 -5.287 1.00 96.38 86 ARG A C 1
ATOM 699 O O . ARG A 1 86 ? -6.985 1.516 -4.718 1.00 96.38 86 ARG A O 1
ATOM 706 N N . ASP A 1 87 ? -6.293 0.063 -6.324 1.00 95.81 87 ASP A N 1
ATOM 707 C CA . ASP A 1 87 ? -7.580 -0.193 -6.944 1.00 95.81 87 ASP A CA 1
ATOM 708 C C . ASP A 1 87 ? -8.520 -0.813 -5.900 1.00 95.81 87 ASP A C 1
ATOM 710 O O . ASP A 1 87 ? -9.564 -0.233 -5.632 1.00 95.81 87 ASP A O 1
ATOM 714 N N . ASP A 1 88 ? -8.073 -1.813 -5.132 1.00 96.56 88 ASP A N 1
ATOM 715 C CA . ASP A 1 88 ? -8.839 -2.406 -4.026 1.00 96.56 88 ASP A CA 1
ATOM 716 C C . ASP A 1 88 ? -9.169 -1.383 -2.914 1.00 96.56 88 ASP A C 1
ATOM 718 O O . ASP A 1 88 ? -10.252 -1.410 -2.321 1.00 96.56 88 ASP A O 1
ATOM 722 N N . VAL A 1 89 ? -8.269 -0.434 -2.599 1.00 97.31 89 VAL A N 1
ATOM 723 C CA . VAL A 1 89 ? -8.592 0.668 -1.663 1.00 97.31 89 VAL A CA 1
ATOM 724 C C . VAL A 1 89 ? -9.709 1.544 -2.234 1.00 97.31 89 VAL A C 1
ATOM 726 O O . VAL A 1 89 ? -10.596 1.975 -1.487 1.00 97.31 89 VAL A O 1
ATOM 729 N N . ASP A 1 90 ? -9.662 1.845 -3.528 1.00 95.50 90 ASP A N 1
ATOM 730 C CA . ASP A 1 90 ? -10.690 2.632 -4.195 1.00 95.50 90 ASP A CA 1
ATOM 731 C C . ASP A 1 90 ? -12.009 1.857 -4.320 1.00 95.50 90 ASP A C 1
ATOM 733 O O . ASP A 1 90 ? -13.049 2.438 -4.012 1.00 95.50 90 ASP A O 1
ATOM 737 N N . ASP A 1 91 ? -11.991 0.554 -4.586 1.00 94.62 91 ASP A N 1
ATOM 738 C CA . ASP A 1 91 ? -13.173 -0.313 -4.605 1.00 94.62 91 ASP A CA 1
ATOM 739 C C . ASP A 1 91 ? -13.856 -0.348 -3.231 1.00 94.62 91 ASP A C 1
ATOM 741 O O . ASP A 1 91 ? -15.063 -0.104 -3.105 1.00 94.62 91 ASP A O 1
ATOM 745 N N . LEU A 1 92 ? -13.083 -0.530 -2.151 1.00 95.06 92 LEU A N 1
ATOM 746 C CA . LEU A 1 92 ? -13.595 -0.447 -0.776 1.00 95.06 92 LEU A CA 1
ATOM 747 C C . LEU A 1 92 ? -14.223 0.926 -0.479 1.00 95.06 92 LEU A C 1
ATOM 749 O O . LEU A 1 92 ? -15.213 1.022 0.263 1.00 95.06 92 LEU A O 1
ATOM 753 N N . ARG A 1 93 ? -13.651 2.007 -1.025 1.00 95.44 93 ARG A N 1
ATOM 754 C CA . ARG A 1 93 ? -14.158 3.378 -0.865 1.00 95.44 93 ARG A CA 1
ATOM 755 C C . ARG A 1 93 ? -15.444 3.585 -1.659 1.00 95.44 93 ARG A C 1
ATOM 757 O O . ARG A 1 93 ? -16.390 4.170 -1.134 1.00 95.44 93 ARG A O 1
ATOM 764 N N . GLU A 1 94 ? -15.498 3.121 -2.899 1.00 91.88 94 GLU A N 1
ATOM 765 C CA . GLU A 1 94 ? -16.651 3.249 -3.794 1.00 91.88 94 GLU A CA 1
ATOM 766 C C . GLU A 1 94 ? -17.842 2.431 -3.308 1.00 91.88 94 GLU A C 1
ATOM 768 O O . GLU A 1 94 ? -18.977 2.912 -3.319 1.00 91.88 94 GLU A O 1
ATOM 773 N N . ALA A 1 95 ? -17.581 1.262 -2.726 1.00 90.00 95 ALA A N 1
ATOM 774 C CA . ALA A 1 95 ? -18.588 0.483 -2.023 1.00 90.00 95 ALA A CA 1
ATOM 775 C C . ALA A 1 95 ? -19.004 1.082 -0.666 1.00 90.00 95 ALA A C 1
ATOM 777 O O . ALA A 1 95 ? -19.922 0.564 -0.016 1.00 90.00 95 ALA A O 1
ATOM 778 N N . GLY A 1 96 ? -18.367 2.163 -0.205 1.00 92.06 96 GLY A N 1
ATOM 779 C CA . GLY A 1 96 ? -18.665 2.829 1.064 1.00 92.06 96 GLY A CA 1
ATOM 780 C C . GLY A 1 96 ? -18.290 2.009 2.303 1.00 92.06 96 GLY A C 1
ATOM 781 O O . GLY A 1 96 ? -18.837 2.243 3.385 1.00 92.06 96 GLY A O 1
ATOM 782 N N . LEU A 1 97 ? -17.395 1.027 2.166 1.00 94.00 97 LEU A N 1
ATOM 783 C CA . LEU A 1 97 ? -16.847 0.252 3.287 1.00 94.00 97 LEU A CA 1
ATOM 784 C C . LEU A 1 97 ? -15.762 1.043 4.029 1.00 94.00 97 LEU A C 1
ATOM 786 O O . LEU A 1 97 ? -15.577 0.873 5.235 1.00 94.00 97 LEU A O 1
ATOM 790 N N . ILE A 1 98 ? -15.105 1.967 3.330 1.00 96.62 98 ILE A N 1
ATOM 791 C CA . ILE A 1 98 ? -14.213 2.963 3.919 1.00 96.62 98 ILE A CA 1
ATOM 792 C C . ILE A 1 98 ? -14.600 4.376 3.466 1.00 96.62 98 ILE A C 1
ATOM 794 O O . ILE A 1 98 ? -15.114 4.595 2.372 1.00 96.62 98 ILE A O 1
ATOM 798 N N . ASN A 1 99 ? -14.325 5.350 4.322 1.00 96.00 99 ASN A N 1
ATOM 799 C CA . ASN A 1 99 ? -14.431 6.773 4.053 1.00 96.00 99 ASN A CA 1
ATOM 800 C C . ASN A 1 99 ? -13.082 7.307 3.561 1.00 96.00 99 ASN A C 1
ATOM 802 O O . ASN A 1 99 ? -12.030 6.874 4.035 1.00 96.00 99 ASN A O 1
ATOM 806 N N . GLY A 1 100 ? -13.111 8.297 2.668 1.00 95.38 100 GLY A N 1
ATOM 807 C CA . GLY A 1 100 ? -11.930 9.029 2.214 1.00 95.38 100 GLY A CA 1
ATOM 808 C C . GLY A 1 100 ? -12.013 10.508 2.584 1.00 95.38 100 GLY A C 1
ATOM 809 O O . GLY A 1 100 ? -13.038 11.151 2.367 1.00 95.38 100 GLY A O 1
ATOM 810 N N . LEU A 1 101 ? -10.921 11.061 3.107 1.00 93.56 101 LEU A N 1
ATOM 811 C CA . LEU A 1 101 ? -10.800 12.467 3.480 1.00 93.56 101 LEU A CA 1
ATOM 812 C C . LEU A 1 101 ? -9.562 13.080 2.824 1.00 93.56 101 LEU A C 1
ATOM 814 O O . LEU A 1 101 ? -8.447 12.585 2.994 1.00 93.56 101 LEU A O 1
ATOM 818 N N . LYS A 1 102 ? -9.744 14.190 2.101 1.00 91.25 102 LYS A N 1
ATOM 819 C CA . LYS A 1 102 ? -8.633 15.023 1.623 1.00 91.25 102 LYS A CA 1
ATOM 820 C C . LYS A 1 102 ? -8.370 16.146 2.616 1.00 91.25 102 LYS A C 1
ATOM 822 O O . LYS A 1 102 ? -9.251 16.939 2.928 1.00 91.25 102 LYS A O 1
ATOM 827 N N . LEU A 1 103 ? -7.135 16.212 3.085 1.00 85.19 103 LEU A N 1
ATOM 828 C CA . LEU A 1 103 ? -6.633 17.174 4.053 1.00 85.19 103 LEU A CA 1
ATOM 829 C C . LEU A 1 103 ? -5.584 18.057 3.386 1.00 85.19 103 LEU A C 1
ATOM 831 O O . LEU A 1 103 ? -4.826 17.586 2.542 1.00 85.19 103 LEU A O 1
ATOM 835 N N . SER A 1 104 ? -5.484 19.311 3.805 1.00 82.44 104 SER A N 1
ATOM 836 C CA . SER A 1 104 ? -4.324 20.142 3.481 1.00 82.44 104 SER A CA 1
ATOM 837 C C . SER A 1 104 ? -3.274 19.973 4.574 1.00 82.44 104 SER A C 1
ATOM 839 O O . SER A 1 104 ? -3.571 20.128 5.760 1.00 82.44 104 SER A O 1
ATOM 841 N N . SER A 1 105 ? -2.043 19.640 4.192 1.00 75.25 105 SER A N 1
ATOM 842 C CA . SER A 1 105 ? -0.904 19.638 5.107 1.00 75.25 105 SER A CA 1
ATOM 843 C C . SER A 1 105 ? -0.540 21.070 5.519 1.00 75.25 105 SER A C 1
ATOM 845 O O . SER A 1 105 ? -1.029 22.048 4.948 1.00 75.25 105 SER A O 1
ATOM 847 N N . LYS A 1 106 ? 0.360 21.207 6.500 1.00 74.50 106 LYS A N 1
ATOM 848 C CA . LYS A 1 106 ? 0.894 22.516 6.918 1.00 74.50 106 LYS A CA 1
ATOM 849 C C . LYS A 1 106 ? 1.638 23.226 5.781 1.00 74.50 106 LYS A C 1
ATOM 851 O O . LYS A 1 106 ? 1.713 24.447 5.752 1.00 74.50 106 LYS A O 1
ATOM 856 N N . GLU A 1 107 ? 2.154 22.445 4.843 1.00 76.06 107 GLU A N 1
ATOM 857 C CA . GLU A 1 107 ? 2.851 22.860 3.629 1.00 76.06 107 GLU A CA 1
ATOM 858 C C . GLU A 1 107 ? 1.892 23.011 2.433 1.00 76.06 107 GLU A C 1
ATOM 860 O O . GLU A 1 107 ? 2.342 23.059 1.291 1.00 76.06 107 GLU A O 1
ATOM 865 N N . TYR A 1 108 ? 0.575 23.069 2.680 1.00 72.19 108 TYR A N 1
ATOM 866 C CA . TYR A 1 108 ? -0.484 23.200 1.671 1.00 72.19 108 TYR A CA 1
ATOM 867 C C . TYR A 1 108 ? -0.524 22.068 0.636 1.00 72.19 108 TYR A C 1
ATOM 869 O O . TYR A 1 108 ? -1.092 22.221 -0.445 1.00 72.19 108 TYR A O 1
ATOM 877 N N . GLN A 1 109 ? 0.044 20.906 0.962 1.00 76.12 109 GLN A N 1
ATOM 878 C CA . GLN A 1 109 ? -0.057 19.727 0.112 1.00 76.12 109 GLN A CA 1
ATOM 879 C C . GLN A 1 109 ? -1.338 18.959 0.423 1.00 76.12 109 GLN A C 1
ATOM 881 O O . GLN A 1 109 ? -1.684 18.762 1.587 1.00 76.12 109 GLN A O 1
ATOM 886 N N . SER A 1 110 ? -2.033 18.488 -0.610 1.00 82.12 110 SER A N 1
ATOM 887 C CA . SER A 1 110 ? -3.196 17.626 -0.411 1.00 82.12 110 SER A CA 1
ATOM 888 C C . SER A 1 110 ? -2.747 16.228 0.020 1.00 82.12 110 SER A C 1
ATOM 890 O O . SER A 1 110 ? -1.992 15.563 -0.687 1.00 82.12 110 SER A O 1
ATOM 892 N N . VAL A 1 111 ? -3.219 15.782 1.180 1.00 86.00 111 VAL A N 1
ATOM 893 C CA . VAL A 1 111 ? -2.990 14.451 1.744 1.00 86.00 111 VAL A CA 1
ATOM 894 C C . VAL A 1 111 ? -4.325 13.726 1.802 1.00 86.00 111 VAL A C 1
ATOM 896 O O . VAL A 1 111 ? -5.293 14.253 2.339 1.00 86.00 111 VAL A O 1
ATOM 899 N N . THR A 1 112 ? -4.379 12.507 1.274 1.00 93.19 112 THR A N 1
ATOM 900 C CA . THR A 1 112 ? -5.562 11.644 1.405 1.00 93.19 112 THR A CA 1
ATOM 901 C C . THR A 1 112 ? -5.406 10.747 2.629 1.00 93.19 112 THR A C 1
ATOM 903 O O . THR A 1 112 ? -4.311 10.240 2.897 1.00 93.19 112 THR A O 1
ATOM 906 N N . ALA A 1 113 ? -6.483 10.573 3.384 1.00 95.25 113 ALA A N 1
ATOM 907 C CA . ALA A 1 113 ? -6.571 9.656 4.507 1.00 95.25 113 ALA A CA 1
ATOM 908 C C . ALA A 1 113 ? -7.861 8.836 4.426 1.00 95.25 113 ALA A C 1
ATOM 910 O O . ALA A 1 113 ? -8.855 9.293 3.863 1.00 95.25 113 ALA A O 1
ATOM 911 N N . TYR A 1 114 ? -7.828 7.642 5.002 1.00 97.31 114 TYR A N 1
ATOM 912 C CA . TYR A 1 114 ? -8.899 6.660 4.952 1.00 97.31 114 TYR A CA 1
ATOM 913 C C . TYR A 1 114 ? -9.333 6.269 6.362 1.00 97.31 114 TYR A C 1
ATOM 915 O O . TYR A 1 114 ? -8.543 6.317 7.312 1.00 97.31 114 TYR A O 1
ATOM 923 N N . GLN A 1 115 ? -10.595 5.886 6.498 1.00 97.12 115 GLN A N 1
ATOM 924 C CA . GLN A 1 115 ? -11.167 5.416 7.753 1.00 97.12 115 GLN A CA 1
ATOM 925 C C . GLN A 1 115 ? -12.214 4.349 7.474 1.00 97.12 115 GLN A C 1
ATOM 927 O O . GLN A 1 115 ? -13.017 4.514 6.565 1.00 97.12 115 GLN A O 1
ATOM 932 N N . ILE A 1 116 ? -12.242 3.272 8.254 1.00 96.50 116 ILE A N 1
ATOM 933 C CA . ILE A 1 116 ? -13.308 2.273 8.140 1.00 96.50 116 ILE A CA 1
ATOM 934 C C . ILE A 1 116 ? -14.676 2.890 8.443 1.00 96.50 116 ILE A C 1
ATOM 936 O O . ILE A 1 116 ? -14.810 3.588 9.441 1.00 96.50 116 ILE A O 1
ATOM 940 N N . SER A 1 117 ? -15.689 2.625 7.617 1.00 94.38 117 SER A N 1
ATOM 941 C CA . SER A 1 117 ? -17.051 3.124 7.836 1.00 94.38 117 SER A CA 1
ATOM 942 C C . SER A 1 117 ? -17.854 2.207 8.773 1.00 94.38 117 SER A C 1
ATOM 944 O O . SER A 1 117 ? -17.457 1.076 9.063 1.00 94.38 117 SER A O 1
ATOM 946 N N . HIS A 1 118 ? -19.034 2.649 9.227 1.00 91.50 118 HIS A N 1
ATOM 947 C CA . HIS A 1 118 ? -19.956 1.778 9.975 1.00 91.50 118 HIS A CA 1
ATOM 948 C C . HIS A 1 118 ? -20.356 0.532 9.176 1.00 91.50 118 HIS A C 1
ATOM 950 O O . HIS A 1 118 ? -20.328 -0.575 9.707 1.00 91.50 118 HIS A O 1
ATOM 956 N N . LYS A 1 119 ? -20.641 0.708 7.882 1.00 91.50 119 LYS A N 1
ATOM 957 C CA . LYS A 1 119 ? -20.929 -0.384 6.949 1.00 91.50 119 LYS A CA 1
ATOM 958 C C . LYS A 1 119 ? -19.731 -1.328 6.814 1.00 91.50 119 LYS A C 1
ATOM 960 O O . LYS A 1 119 ? -19.898 -2.542 6.853 1.00 91.50 119 LYS A O 1
ATOM 965 N N . GLY A 1 120 ? -18.521 -0.772 6.722 1.00 92.94 120 GLY A N 1
ATOM 966 C CA . GLY A 1 120 ? -17.281 -1.545 6.730 1.00 92.94 120 GLY A CA 1
ATOM 967 C C . GLY A 1 120 ? -17.149 -2.414 7.977 1.00 92.94 120 GLY A C 1
ATOM 968 O O . GLY A 1 120 ? -16.832 -3.588 7.855 1.00 92.94 120 GLY A O 1
ATOM 969 N N . LEU A 1 121 ? -17.458 -1.884 9.166 1.00 92.25 121 LEU A N 1
ATOM 970 C CA . LEU A 1 121 ? -17.414 -2.642 10.425 1.00 92.25 121 LEU A CA 1
ATOM 971 C C . LEU A 1 121 ? -18.415 -3.807 10.471 1.00 92.25 121 LEU A C 1
ATOM 973 O O . LEU A 1 121 ? -18.088 -4.867 11.005 1.00 92.25 121 LEU A O 1
ATOM 977 N N . GLU A 1 122 ? -19.621 -3.625 9.935 1.00 90.94 122 GLU A N 1
ATOM 978 C CA . GLU A 1 122 ? -20.634 -4.689 9.862 1.00 90.94 122 GLU A CA 1
ATOM 979 C C . GLU A 1 122 ? -20.179 -5.829 8.948 1.00 90.94 122 GLU A C 1
ATOM 981 O O . GLU A 1 122 ? -20.264 -7.004 9.307 1.00 90.94 122 GLU A O 1
ATOM 986 N N . VAL A 1 123 ? -19.646 -5.470 7.782 1.00 89.50 123 VAL A N 1
ATOM 987 C CA . VAL A 1 123 ? -19.117 -6.409 6.790 1.00 89.50 123 VAL A CA 1
ATOM 988 C C . VAL A 1 123 ? -17.843 -7.091 7.307 1.00 89.50 123 VAL A C 1
ATOM 990 O O . VAL A 1 123 ? -17.634 -8.285 7.085 1.00 89.50 123 VAL A O 1
ATOM 993 N N . LEU A 1 124 ? -17.026 -6.377 8.085 1.00 90.56 124 LEU A N 1
ATOM 994 C CA . LEU A 1 124 ? -15.806 -6.903 8.691 1.00 90.56 124 LEU A CA 1
ATOM 995 C C . LEU A 1 124 ? -16.078 -8.086 9.621 1.00 90.56 124 LEU A C 1
ATOM 997 O O . LEU A 1 124 ? -15.237 -8.977 9.723 1.00 90.56 124 LEU A O 1
ATOM 1001 N N . ALA A 1 125 ? -17.246 -8.131 10.274 1.00 88.81 125 ALA A N 1
ATOM 1002 C CA . ALA A 1 125 ? -17.623 -9.201 11.200 1.00 88.81 125 ALA A CA 1
ATOM 1003 C C . ALA A 1 125 ? -17.588 -10.601 10.564 1.00 88.81 125 ALA A C 1
ATOM 1005 O O . ALA A 1 125 ? -17.430 -11.583 11.285 1.00 88.81 125 ALA A O 1
ATOM 1006 N N . GLN A 1 126 ? -17.693 -10.674 9.239 1.00 88.94 126 GLN A N 1
ATOM 1007 C CA . GLN A 1 126 ? -17.753 -11.908 8.461 1.00 88.94 126 GLN A CA 1
ATOM 1008 C C . GLN A 1 126 ? -16.394 -12.361 7.915 1.00 88.94 126 GLN A C 1
ATOM 1010 O O . GLN A 1 126 ? -16.289 -13.490 7.446 1.00 88.94 126 GLN A O 1
ATOM 1015 N N . VAL A 1 127 ? -15.366 -11.507 7.985 1.00 90.44 127 VAL A N 1
ATOM 1016 C CA . VAL A 1 127 ? -13.999 -11.875 7.590 1.00 90.44 127 VAL A CA 1
ATOM 1017 C C . VAL A 1 127 ? -13.522 -13.021 8.476 1.00 90.44 127 VAL A C 1
ATOM 1019 O O . VAL A 1 127 ? -13.636 -12.935 9.704 1.00 90.44 127 VAL A O 1
ATOM 1022 N N . SER A 1 128 ? -12.991 -14.072 7.852 1.00 93.62 128 SER A N 1
ATOM 1023 C CA . SER A 1 128 ? -12.564 -15.287 8.542 1.00 93.62 128 SER A CA 1
ATOM 1024 C C . SER A 1 128 ? -11.416 -15.032 9.523 1.00 93.62 128 SER A C 1
ATOM 1026 O O . SER A 1 128 ? -10.601 -14.117 9.362 1.00 93.62 128 SER A O 1
ATOM 1028 N N . ASP A 1 129 ? -11.335 -15.862 10.562 1.00 95.62 129 ASP A N 1
ATOM 1029 C CA . ASP A 1 129 ? -10.273 -15.751 11.561 1.00 95.62 129 ASP A CA 1
ATOM 1030 C C . ASP A 1 129 ? -8.896 -16.064 10.960 1.00 95.62 129 ASP A C 1
ATOM 1032 O O . ASP A 1 129 ? -7.890 -15.543 11.438 1.00 95.62 129 ASP A O 1
ATOM 1036 N N . GLU A 1 130 ? -8.834 -16.894 9.917 1.00 96.56 130 GLU A N 1
ATOM 1037 C CA . GLU A 1 130 ? -7.612 -17.198 9.173 1.00 96.56 130 GLU A CA 1
ATOM 1038 C C . GLU A 1 130 ? -7.025 -15.935 8.531 1.00 96.56 130 GLU A C 1
ATOM 1040 O O . GLU A 1 130 ? -5.859 -15.613 8.770 1.00 96.56 130 GLU A O 1
ATOM 1045 N N . LEU A 1 131 ? -7.843 -15.180 7.789 1.00 96.38 131 LEU A N 1
ATOM 1046 C CA . LEU A 1 131 ? -7.421 -13.942 7.127 1.00 96.38 131 LEU A CA 1
ATOM 1047 C C . LEU A 1 131 ? -7.016 -12.874 8.148 1.00 96.38 131 LEU A C 1
ATOM 1049 O O . LEU A 1 131 ? -5.987 -12.213 7.998 1.00 96.38 131 LEU A O 1
ATOM 1053 N N . ARG A 1 132 ? -7.782 -12.745 9.238 1.00 97.31 132 ARG A N 1
ATOM 1054 C CA . ARG A 1 132 ? -7.465 -11.810 10.328 1.00 97.31 132 ARG A CA 1
ATOM 1055 C C . ARG A 1 132 ? -6.128 -12.122 10.984 1.00 97.31 132 ARG A C 1
ATOM 1057 O O . ARG A 1 132 ? -5.346 -11.206 11.212 1.00 97.31 132 ARG A O 1
ATOM 1064 N N . LYS A 1 133 ? -5.848 -13.398 11.264 1.00 97.75 133 LYS A N 1
ATOM 1065 C CA . LYS A 1 133 ? -4.579 -13.825 11.872 1.00 97.75 133 LYS A CA 1
ATOM 1066 C C . LYS A 1 133 ? -3.386 -13.550 10.967 1.00 97.75 133 LYS A C 1
ATOM 1068 O O . LYS A 1 133 ? -2.350 -13.146 11.484 1.00 97.75 133 LYS A O 1
ATOM 1073 N N . ALA A 1 134 ? -3.527 -13.749 9.655 1.00 97.69 134 ALA A N 1
ATOM 1074 C CA . ALA A 1 134 ? -2.468 -13.436 8.696 1.00 97.69 134 ALA A CA 1
ATOM 1075 C C . ALA A 1 134 ? -2.109 -11.941 8.737 1.00 97.69 134 ALA A C 1
ATOM 1077 O O . ALA A 1 134 ? -0.942 -11.583 8.873 1.00 97.69 134 ALA A O 1
ATOM 1078 N N . VAL A 1 135 ? -3.121 -11.070 8.730 1.00 98.19 135 VAL A N 1
ATOM 1079 C CA . VAL A 1 135 ? -2.916 -9.619 8.844 1.00 98.19 135 VAL A CA 1
ATOM 1080 C C . VAL A 1 135 ? -2.386 -9.227 10.225 1.00 98.19 135 VAL A C 1
ATOM 1082 O O . VAL A 1 135 ? -1.464 -8.423 10.313 1.00 98.19 135 VAL A O 1
ATOM 1085 N N . ASP A 1 136 ? -2.919 -9.792 11.312 1.00 98.19 136 ASP A N 1
ATOM 1086 C CA . ASP A 1 136 ? -2.461 -9.478 12.670 1.00 98.19 136 ASP A CA 1
ATOM 1087 C C . ASP A 1 136 ? -0.983 -9.855 12.871 1.00 98.19 136 ASP A C 1
ATOM 1089 O O . ASP A 1 136 ? -0.248 -9.100 13.504 1.00 98.19 136 ASP A O 1
ATOM 1093 N N . ALA A 1 137 ? -0.527 -10.974 12.296 1.00 97.12 137 ALA A N 1
ATOM 1094 C CA . ALA A 1 137 ? 0.876 -11.389 12.340 1.00 97.12 137 ALA A CA 1
ATOM 1095 C C . ALA A 1 137 ? 1.825 -10.394 11.646 1.00 97.12 137 ALA A C 1
ATOM 1097 O O . ALA A 1 137 ? 2.984 -10.286 12.042 1.00 97.12 137 ALA A O 1
ATOM 1098 N N . LEU A 1 138 ? 1.333 -9.656 10.648 1.00 96.31 138 LEU A N 1
ATOM 1099 C CA . LEU A 1 138 ? 2.083 -8.620 9.939 1.00 96.31 138 LEU A CA 1
ATOM 1100 C C . LEU A 1 138 ? 2.140 -7.301 10.719 1.00 96.31 138 LEU A C 1
ATOM 1102 O O . LEU A 1 138 ? 3.191 -6.662 10.792 1.00 96.31 138 LEU A O 1
ATOM 1106 N N . ILE A 1 139 ? 0.994 -6.848 11.236 1.00 97.44 139 ILE A N 1
ATOM 1107 C CA . ILE A 1 139 ? 0.836 -5.474 11.739 1.00 97.44 139 ILE A CA 1
ATOM 1108 C C . ILE A 1 139 ? 1.067 -5.342 13.244 1.00 97.44 139 ILE A C 1
ATOM 1110 O O . ILE A 1 139 ? 1.183 -4.218 13.731 1.00 97.44 139 ILE A O 1
ATOM 1114 N N . PHE A 1 140 ? 1.13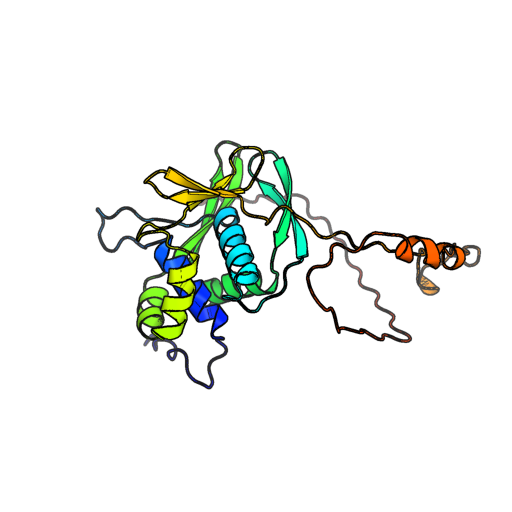9 -6.449 13.987 1.00 97.19 140 PHE A N 1
ATOM 1115 C CA . PHE A 1 140 ? 1.457 -6.440 15.412 1.00 97.19 140 PHE A CA 1
ATOM 1116 C C . PHE A 1 140 ? 2.861 -6.975 15.693 1.00 97.19 140 PHE A C 1
ATOM 1118 O O . PHE A 1 140 ? 3.285 -7.995 15.159 1.00 97.19 140 PHE A O 1
ATOM 1125 N N . HIS A 1 141 ? 3.548 -6.331 16.632 1.00 95.81 141 HIS A N 1
ATOM 1126 C CA . HIS A 1 141 ? 4.766 -6.837 17.250 1.00 95.81 141 HIS A CA 1
ATOM 1127 C C . HIS A 1 141 ? 4.578 -6.850 18.768 1.00 95.81 141 HIS A C 1
ATOM 1129 O O . HIS A 1 141 ? 4.236 -5.829 19.356 1.00 95.81 141 HIS A O 1
ATOM 1135 N N . GLU A 1 142 ? 4.727 -8.021 19.394 1.00 94.56 142 GLU A N 1
ATOM 1136 C CA . GLU A 1 142 ? 4.529 -8.216 20.844 1.00 94.56 142 GLU A CA 1
ATOM 1137 C C . GLU A 1 142 ? 3.187 -7.666 21.387 1.00 94.56 142 GLU A C 1
ATOM 1139 O O . GLU A 1 142 ? 3.078 -7.234 22.531 1.00 94.56 142 GLU A O 1
ATOM 1144 N N . GLY A 1 143 ? 2.131 -7.710 20.565 1.00 94.12 143 GLY A N 1
ATOM 1145 C CA . GLY A 1 143 ? 0.792 -7.224 20.924 1.00 94.12 143 GLY A CA 1
ATOM 1146 C C . GLY A 1 143 ? 0.578 -5.721 20.720 1.00 94.12 143 GLY A C 1
ATOM 1147 O O . GLY A 1 143 ? -0.517 -5.224 20.982 1.00 94.12 143 GLY A O 1
ATOM 1148 N N . GLU A 1 144 ? 1.573 -5.002 20.204 1.00 96.56 144 GLU A N 1
ATOM 1149 C CA . GLU A 1 144 ? 1.470 -3.590 19.840 1.00 96.56 144 GLU A CA 1
ATOM 1150 C C . GLU A 1 144 ? 1.394 -3.394 18.327 1.00 96.56 144 GLU A C 1
ATOM 1152 O O . GLU A 1 144 ? 2.086 -4.062 17.562 1.00 96.56 144 GLU A O 1
ATOM 1157 N N . LEU A 1 145 ? 0.552 -2.455 17.894 1.00 96.81 145 LEU A N 1
ATOM 1158 C CA . LEU A 1 145 ? 0.371 -2.135 16.481 1.00 96.81 145 LEU A CA 1
ATOM 1159 C C . LEU A 1 145 ? 1.591 -1.373 15.942 1.00 96.81 145 LEU A C 1
ATOM 1161 O O . LEU A 1 145 ? 2.025 -0.388 16.541 1.00 96.81 145 LEU A O 1
ATOM 1165 N N . LEU A 1 146 ? 2.107 -1.800 14.792 1.00 97.44 146 LEU A N 1
ATOM 1166 C CA . LEU A 1 146 ? 3.220 -1.167 14.092 1.00 97.44 146 LEU A CA 1
ATOM 1167 C C . LEU A 1 146 ? 2.757 0.079 13.339 1.00 97.44 146 LEU A C 1
ATOM 1169 O O . LEU A 1 146 ? 1.885 -0.001 12.483 1.00 97.44 146 LEU A O 1
ATOM 1173 N N . GLU A 1 147 ? 3.369 1.231 13.577 1.00 96.81 147 GLU A N 1
ATOM 1174 C CA . GLU A 1 147 ? 3.079 2.467 12.854 1.00 96.81 147 GLU A CA 1
ATOM 1175 C C . GLU A 1 147 ? 4.129 2.741 11.774 1.00 96.81 147 GLU A C 1
ATOM 1177 O O . GLU A 1 147 ? 5.315 2.916 12.064 1.00 96.81 147 GLU A O 1
ATOM 1182 N N . ALA A 1 148 ? 3.679 2.818 10.519 1.00 97.06 148 ALA A N 1
ATOM 1183 C CA . ALA A 1 148 ? 4.510 3.227 9.394 1.00 97.06 148 ALA A CA 1
ATOM 1184 C C . ALA A 1 148 ? 4.724 4.747 9.399 1.00 97.06 148 ALA A C 1
ATOM 1186 O O . ALA A 1 148 ? 3.775 5.537 9.372 1.00 97.06 148 ALA A O 1
ATOM 1187 N N . SER A 1 149 ? 5.985 5.173 9.398 1.00 94.50 149 SER A N 1
ATOM 1188 C CA . SER A 1 149 ? 6.361 6.587 9.408 1.00 94.50 149 SER A CA 1
ATOM 1189 C C . SER A 1 149 ? 7.622 6.852 8.590 1.00 94.50 149 SER A C 1
ATOM 1191 O O . SER A 1 149 ? 8.485 5.989 8.451 1.00 94.50 149 SER A O 1
ATOM 1193 N N . TRP A 1 150 ? 7.722 8.065 8.045 1.00 93.62 150 TRP A N 1
ATOM 1194 C CA . TRP A 1 150 ? 8.918 8.559 7.365 1.00 93.62 150 TRP A CA 1
ATOM 1195 C C . TRP A 1 150 ? 9.783 9.339 8.352 1.00 93.62 150 TRP A C 1
ATOM 1197 O O . TRP A 1 150 ? 9.305 10.305 8.952 1.00 93.62 150 TRP A O 1
ATOM 1207 N N . ASN A 1 151 ? 11.051 8.960 8.503 1.00 90.69 151 ASN A N 1
ATOM 1208 C CA . ASN A 1 151 ? 11.965 9.618 9.443 1.00 90.69 151 ASN A CA 1
ATOM 1209 C C . ASN A 1 151 ? 12.797 10.758 8.817 1.00 90.69 151 ASN A C 1
ATOM 1211 O O . ASN A 1 151 ? 13.599 11.383 9.507 1.00 90.69 151 ASN A O 1
ATOM 1215 N N . GLY A 1 152 ? 12.602 11.045 7.526 1.00 89.81 152 GLY A N 1
ATOM 1216 C CA . GLY A 1 152 ? 13.411 12.001 6.761 1.00 89.81 152 GLY A CA 1
ATOM 1217 C C . GLY A 1 152 ? 14.325 11.341 5.728 1.00 89.81 152 GLY A C 1
ATOM 1218 O O . GLY A 1 152 ? 14.733 12.014 4.779 1.00 89.81 152 GLY A O 1
ATOM 1219 N N . GLU A 1 153 ? 14.600 10.051 5.883 1.00 91.31 153 GLU A N 1
ATOM 1220 C CA . GLU A 1 153 ? 15.543 9.287 5.064 1.00 91.31 153 GLU A CA 1
ATOM 1221 C C . GLU A 1 153 ? 14.966 7.953 4.584 1.00 91.31 153 GLU A C 1
ATOM 1223 O O . GLU A 1 153 ? 15.136 7.612 3.419 1.00 91.31 153 GLU A O 1
ATOM 1228 N N . GLN A 1 154 ? 14.247 7.239 5.450 1.00 94.81 154 GLN A N 1
ATOM 1229 C CA . GLN A 1 154 ? 13.667 5.929 5.167 1.00 94.81 154 GLN A CA 1
ATOM 1230 C C . GLN A 1 154 ? 12.306 5.759 5.852 1.00 94.81 154 GLN A C 1
ATOM 1232 O O . GLN A 1 154 ? 11.955 6.483 6.797 1.00 94.81 154 GLN A O 1
ATOM 1237 N N . PHE A 1 155 ? 11.531 4.786 5.373 1.00 97.31 155 PHE A N 1
ATOM 1238 C CA . PHE A 1 155 ? 10.308 4.356 6.042 1.00 97.31 155 PHE A CA 1
ATOM 1239 C C . PHE A 1 155 ? 10.626 3.366 7.154 1.00 97.31 155 PHE A C 1
ATOM 1241 O O . PHE A 1 155 ? 11.448 2.467 7.001 1.00 97.31 155 PHE A O 1
ATOM 1248 N N . THR A 1 156 ? 9.954 3.534 8.285 1.00 97.44 156 THR A N 1
ATOM 1249 C CA . THR A 1 156 ? 10.146 2.706 9.476 1.00 97.44 156 THR A CA 1
ATOM 1250 C C . THR A 1 156 ? 8.802 2.283 10.045 1.00 97.44 156 THR A C 1
ATOM 1252 O O . THR A 1 156 ? 7.890 3.110 10.121 1.00 97.44 156 THR A O 1
ATOM 1255 N N . LEU A 1 157 ? 8.704 1.024 10.466 1.00 97.69 157 LEU A N 1
ATOM 1256 C CA . LEU A 1 157 ? 7.587 0.455 11.218 1.00 97.69 157 LEU A CA 1
ATOM 1257 C C . LEU A 1 157 ? 7.967 0.420 12.698 1.00 97.69 157 LEU A C 1
ATOM 1259 O O . LEU A 1 157 ? 8.991 -0.171 13.044 1.00 97.69 157 LEU A O 1
ATOM 1263 N N . ARG A 1 158 ? 7.172 1.066 13.559 1.00 97.00 158 ARG A N 1
ATOM 1264 C CA . ARG A 1 158 ? 7.511 1.255 14.980 1.00 97.00 158 ARG A CA 1
ATOM 1265 C C . ARG A 1 158 ? 6.385 0.872 15.923 1.00 97.00 158 ARG A C 1
ATOM 1267 O O . ARG A 1 158 ? 5.232 1.163 15.627 1.00 97.00 158 ARG A O 1
ATOM 1274 N N . THR A 1 159 ? 6.714 0.314 17.082 1.00 96.50 159 THR A N 1
ATOM 1275 C CA . THR A 1 159 ? 5.768 0.203 18.204 1.00 96.50 159 THR A CA 1
ATOM 1276 C C . THR A 1 159 ? 5.932 1.369 19.177 1.00 96.50 159 THR A C 1
ATOM 1278 O O . THR A 1 159 ? 6.934 2.090 19.156 1.00 96.50 159 THR A O 1
ATOM 1281 N N . ALA A 1 160 ? 4.963 1.545 20.078 1.00 92.38 160 ALA A N 1
ATOM 1282 C CA . ALA A 1 160 ? 5.059 2.540 21.142 1.00 92.38 160 ALA A CA 1
ATOM 1283 C C . ALA A 1 160 ? 6.139 2.190 22.186 1.00 92.38 160 ALA A C 1
ATOM 1285 O O . ALA A 1 160 ? 6.744 3.100 22.754 1.00 92.38 160 ALA A O 1
ATOM 1286 N N . SER A 1 161 ? 6.418 0.899 22.413 1.00 93.31 161 SER A N 1
ATOM 1287 C CA . SER A 1 161 ? 7.493 0.436 23.306 1.00 93.31 161 SER A CA 1
ATOM 1288 C C . SER A 1 161 ? 8.911 0.640 22.759 1.00 93.31 161 SER A C 1
ATOM 1290 O O . SER A 1 161 ? 9.873 0.523 23.520 1.00 93.31 161 SER A O 1
ATOM 1292 N N . GLY A 1 162 ? 9.052 0.993 21.477 1.00 92.62 162 GLY A N 1
ATOM 1293 C CA . GLY A 1 162 ? 10.333 1.337 20.860 1.00 92.62 162 GLY A CA 1
ATOM 1294 C C . GLY A 1 162 ? 10.940 0.256 19.967 1.00 92.62 162 GLY A C 1
ATOM 1295 O O . GLY A 1 162 ? 12.084 0.423 19.545 1.00 92.62 162 GLY A O 1
ATOM 1296 N N . TYR A 1 163 ? 10.207 -0.815 19.641 1.00 95.81 163 TYR A N 1
ATOM 1297 C CA . TYR A 1 163 ? 10.596 -1.666 18.516 1.00 95.81 163 TYR A CA 1
ATOM 1298 C C . TYR A 1 163 ? 10.563 -0.844 17.224 1.00 95.81 163 TYR A C 1
ATOM 1300 O O . TYR A 1 163 ? 9.645 -0.051 17.004 1.00 95.81 163 TYR A O 1
ATOM 1308 N N . GLU A 1 164 ? 11.559 -1.041 16.366 1.00 95.62 164 GLU A N 1
ATOM 1309 C CA . GLU A 1 164 ? 11.680 -0.363 15.082 1.00 95.62 164 GLU A CA 1
ATOM 1310 C C . GLU A 1 164 ? 12.302 -1.304 14.049 1.00 95.62 164 GLU A C 1
ATOM 1312 O O . GLU A 1 164 ? 13.343 -1.914 14.300 1.00 95.62 164 GLU A O 1
ATOM 1317 N N . ARG A 1 165 ? 11.693 -1.374 12.861 1.00 95.88 165 ARG A N 1
ATOM 1318 C CA . ARG A 1 165 ? 12.305 -1.966 11.665 1.00 95.88 165 ARG A CA 1
ATOM 1319 C C . ARG A 1 165 ? 12.196 -1.028 10.471 1.00 95.88 165 ARG A C 1
ATOM 1321 O O . ARG A 1 165 ? 11.250 -0.246 10.369 1.00 95.88 165 ARG A O 1
ATOM 1328 N N . VAL A 1 166 ? 13.173 -1.104 9.575 1.00 97.62 166 VAL A N 1
ATOM 1329 C CA . VAL A 1 166 ? 13.189 -0.341 8.321 1.00 97.62 166 VAL A CA 1
ATOM 1330 C C . VAL A 1 166 ? 12.380 -1.099 7.275 1.00 97.62 166 VAL A C 1
ATOM 1332 O O . VAL A 1 166 ? 12.570 -2.300 7.110 1.00 97.62 166 VAL A O 1
ATOM 1335 N N . SER A 1 167 ? 11.479 -0.393 6.595 1.00 97.31 167 SER A N 1
ATOM 1336 C CA . SER A 1 167 ? 10.740 -0.920 5.448 1.00 97.31 167 SER A CA 1
ATOM 1337 C C . SER A 1 167 ? 11.611 -0.851 4.199 1.00 97.31 167 SER A C 1
ATOM 1339 O O . SER A 1 167 ? 12.288 0.152 3.967 1.00 97.31 167 SER A O 1
ATOM 1341 N N . THR A 1 168 ? 11.547 -1.889 3.367 1.00 95.25 168 THR A N 1
ATOM 1342 C CA . THR A 1 168 ? 12.292 -1.946 2.096 1.00 95.25 168 THR A CA 1
ATOM 1343 C C . THR A 1 168 ? 11.528 -1.299 0.938 1.00 95.25 168 THR A C 1
ATOM 1345 O O . THR A 1 168 ? 11.930 -1.424 -0.210 1.00 95.25 168 THR A O 1
ATOM 1348 N N . ILE A 1 169 ? 10.439 -0.567 1.206 1.00 96.25 169 ILE A N 1
ATOM 1349 C CA . ILE A 1 169 ? 9.589 0.039 0.165 1.00 96.25 169 ILE A CA 1
ATOM 1350 C C . ILE A 1 169 ? 10.355 0.986 -0.775 1.00 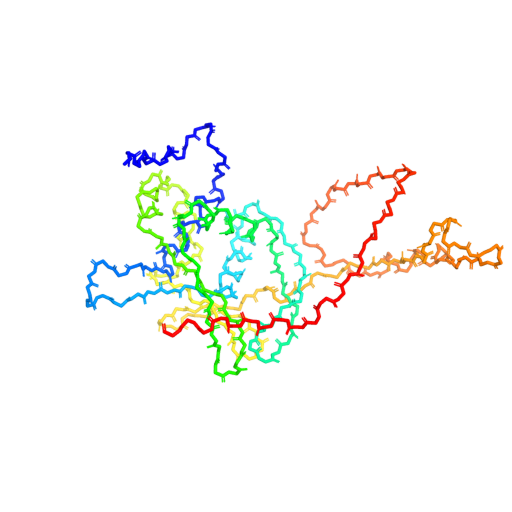96.25 169 ILE A C 1
ATOM 1352 O O . ILE A 1 169 ? 9.956 1.194 -1.915 1.00 96.25 169 ILE A O 1
ATOM 1356 N N . THR A 1 170 ? 11.450 1.592 -0.318 1.00 95.12 170 THR A N 1
ATOM 1357 C CA . THR A 1 170 ? 12.300 2.466 -1.145 1.00 95.12 170 THR A CA 1
ATOM 1358 C C . THR A 1 170 ? 13.334 1.705 -1.972 1.00 95.12 170 THR A C 1
ATOM 1360 O O . THR A 1 170 ? 13.976 2.313 -2.829 1.00 95.12 170 THR A O 1
ATOM 1363 N N . ASP A 1 171 ? 13.491 0.401 -1.749 1.00 92.19 171 ASP A N 1
ATOM 1364 C CA . ASP A 1 171 ? 14.426 -0.454 -2.477 1.00 92.19 171 ASP A CA 1
ATOM 1365 C C . ASP A 1 171 ? 13.795 -0.840 -3.817 1.00 92.19 171 ASP A C 1
ATOM 1367 O O . ASP A 1 171 ? 13.229 -1.917 -3.995 1.00 92.19 171 ASP A O 1
ATOM 1371 N N . CYS A 1 172 ? 13.838 0.101 -4.756 1.00 87.19 172 CYS A N 1
ATOM 1372 C CA . CYS A 1 172 ? 13.299 -0.088 -6.094 1.00 87.19 172 CYS A CA 1
ATOM 1373 C C . CYS A 1 172 ? 14.199 -1.036 -6.894 1.00 87.19 172 CYS A C 1
ATOM 1375 O O . CYS A 1 172 ? 15.421 -0.860 -6.940 1.00 87.19 172 CYS A O 1
ATOM 1377 N N . GLU A 1 173 ? 13.586 -2.020 -7.543 1.00 78.50 173 GLU A N 1
ATOM 1378 C CA . GLU A 1 173 ? 14.279 -2.872 -8.505 1.00 78.50 173 GLU A CA 1
ATOM 1379 C C . GLU A 1 173 ? 14.690 -2.058 -9.737 1.00 78.50 173 GLU A C 1
ATOM 1381 O O . GLU A 1 173 ? 14.037 -1.076 -10.102 1.00 78.50 173 GLU A O 1
ATOM 1386 N N . ASP A 1 174 ? 15.799 -2.447 -10.361 1.00 75.38 174 ASP A N 1
ATOM 1387 C CA . ASP A 1 174 ? 16.302 -1.827 -11.580 1.00 75.38 174 ASP A CA 1
ATOM 1388 C C . ASP A 1 174 ? 16.228 -2.843 -12.718 1.00 75.38 174 ASP A C 1
ATOM 1390 O O . ASP A 1 174 ? 16.789 -3.939 -12.651 1.00 75.38 174 ASP A O 1
ATOM 1394 N N . VAL A 1 175 ? 15.532 -2.463 -13.786 1.00 75.00 175 VAL A N 1
ATOM 1395 C CA . VAL A 1 175 ? 15.437 -3.265 -15.000 1.00 75.00 175 VAL A CA 1
ATOM 1396 C C . VAL A 1 175 ? 16.283 -2.584 -16.057 1.00 75.00 175 VAL A C 1
ATOM 1398 O O . VAL A 1 175 ? 15.943 -1.522 -16.575 1.00 75.00 175 VAL A O 1
ATOM 1401 N N . SER A 1 176 ? 17.391 -3.223 -16.415 1.00 80.88 176 SER A N 1
ATOM 1402 C CA . SER A 1 176 ? 18.214 -2.768 -17.529 1.00 80.88 176 SER A CA 1
ATOM 1403 C C . SER A 1 176 ? 17.495 -3.039 -18.850 1.00 80.88 176 SER A C 1
ATOM 1405 O O . SER A 1 176 ? 17.228 -4.187 -19.198 1.00 80.88 176 SER A O 1
ATOM 1407 N N . TYR A 1 177 ? 17.216 -1.990 -19.620 1.00 80.50 177 TYR A N 1
ATOM 1408 C CA . TYR A 1 177 ? 16.627 -2.104 -20.954 1.00 80.50 177 TYR A CA 1
ATOM 1409 C C . TYR A 1 177 ? 17.370 -1.247 -21.974 1.00 80.50 177 TYR A C 1
ATOM 1411 O O . TYR A 1 177 ? 17.983 -0.227 -21.658 1.00 80.50 177 TYR A O 1
ATOM 1419 N N . VAL A 1 178 ? 17.269 -1.657 -23.237 1.00 86.38 178 VAL A N 1
ATOM 1420 C CA . VAL A 1 178 ? 17.695 -0.872 -24.394 1.00 86.38 178 VAL A CA 1
ATOM 1421 C C . VAL A 1 178 ? 16.463 -0.586 -25.235 1.00 86.38 178 VAL A C 1
ATOM 1423 O O . VAL A 1 178 ? 15.769 -1.503 -25.669 1.00 86.38 178 VAL A O 1
ATOM 1426 N N . SER A 1 179 ? 16.181 0.692 -25.469 1.00 87.69 179 SER A N 1
ATOM 1427 C CA . SER A 1 179 ? 15.049 1.129 -26.281 1.00 87.69 179 SER A CA 1
ATOM 1428 C C . SER A 1 179 ? 15.517 1.760 -27.593 1.00 87.69 179 SER A C 1
ATOM 1430 O O . SER A 1 179 ? 16.604 2.336 -27.699 1.00 87.69 179 SER A O 1
ATOM 1432 N N . SER A 1 180 ? 14.683 1.624 -28.623 1.00 88.88 180 SER A N 1
ATOM 1433 C CA . SER A 1 180 ? 14.805 2.372 -29.877 1.00 88.88 180 SER A CA 1
ATOM 1434 C C . SER A 1 180 ? 13.609 3.314 -29.992 1.00 88.88 180 SER A C 1
ATOM 1436 O O . SER A 1 180 ? 12.501 2.907 -29.630 1.00 88.88 180 SER A O 1
ATOM 1438 N N . PRO A 1 181 ? 13.784 4.552 -30.479 1.00 86.00 181 PRO A N 1
ATOM 1439 C CA . PRO A 1 181 ? 12.652 5.428 -30.743 1.00 86.00 181 PRO A CA 1
ATOM 1440 C C . PRO A 1 181 ? 11.737 4.800 -31.799 1.00 86.00 181 PRO A C 1
ATOM 1442 O O . PRO A 1 181 ? 12.199 4.326 -32.835 1.00 86.00 181 PRO A O 1
ATOM 1445 N N . TYR A 1 182 ? 10.430 4.823 -31.543 1.00 81.81 182 TYR A N 1
ATOM 1446 C CA . TYR A 1 182 ? 9.419 4.343 -32.477 1.00 81.81 182 TYR A CA 1
ATOM 1447 C C . TYR A 1 182 ? 8.343 5.410 -32.689 1.00 81.81 182 TYR A C 1
ATOM 1449 O O . TYR A 1 182 ? 7.762 5.917 -31.732 1.00 81.81 182 TYR A O 1
ATOM 1457 N N . LEU A 1 183 ? 8.069 5.726 -33.953 1.00 79.75 183 LEU A N 1
ATOM 1458 C CA . LEU A 1 183 ? 6.944 6.539 -34.397 1.00 79.75 183 LEU A CA 1
ATOM 1459 C C . LEU A 1 183 ? 6.254 5.802 -35.556 1.00 79.75 183 LEU A C 1
ATOM 1461 O O . LEU A 1 183 ? 6.944 5.352 -36.475 1.00 79.75 183 LEU A O 1
ATOM 1465 N N . PRO A 1 184 ? 4.915 5.675 -35.544 1.00 78.19 184 PRO A N 1
ATOM 1466 C CA . PRO A 1 184 ? 4.169 5.121 -36.669 1.00 78.19 184 PRO A CA 1
ATOM 1467 C C . PRO A 1 184 ? 4.433 5.888 -37.968 1.00 78.19 184 PRO A C 1
ATOM 1469 O O . PRO A 1 184 ? 4.554 7.112 -37.952 1.00 78.19 184 PRO A O 1
ATOM 1472 N N . ALA A 1 185 ? 4.427 5.186 -39.106 1.00 78.75 185 ALA A N 1
ATOM 1473 C CA . ALA A 1 185 ? 4.683 5.785 -40.421 1.00 78.75 185 ALA A CA 1
ATOM 1474 C C . ALA A 1 185 ? 3.742 6.956 -40.757 1.00 78.75 185 ALA A C 1
ATOM 1476 O O . ALA A 1 185 ? 4.152 7.896 -41.422 1.00 78.75 185 ALA A O 1
ATOM 1477 N N . SER A 1 186 ? 2.504 6.945 -40.251 1.00 79.69 186 SER A N 1
ATOM 1478 C CA . SER A 1 186 ? 1.541 8.040 -40.426 1.00 79.69 186 SER A CA 1
ATOM 1479 C C . SER A 1 186 ? 1.926 9.347 -39.717 1.00 79.69 186 SER A C 1
ATOM 1481 O O . SER A 1 186 ? 1.314 10.375 -39.989 1.00 79.69 186 SER A O 1
ATOM 1483 N N . LEU A 1 187 ? 2.878 9.304 -38.778 1.00 78.62 187 LEU A N 1
ATOM 1484 C CA . LEU A 1 187 ? 3.415 10.461 -38.050 1.00 78.62 187 LEU A CA 1
ATOM 1485 C C . LEU A 1 187 ? 4.851 10.808 -38.470 1.00 78.62 187 LEU A C 1
ATOM 1487 O O . LEU A 1 187 ? 5.400 11.799 -37.991 1.00 78.62 187 LEU A O 1
ATOM 1491 N N . LEU A 1 188 ? 5.466 9.990 -39.326 1.00 82.00 188 LEU A N 1
ATOM 1492 C CA . LEU A 1 188 ? 6.783 10.260 -39.882 1.00 82.00 188 LEU A CA 1
ATOM 1493 C C . LEU A 1 188 ? 6.631 11.125 -41.131 1.00 82.00 188 LEU A C 1
ATOM 1495 O O . LEU A 1 188 ? 5.811 10.846 -42.002 1.00 82.00 188 LEU A O 1
ATOM 1499 N N . ASP A 1 189 ? 7.452 12.166 -41.225 1.00 80.88 189 ASP A N 1
ATOM 1500 C CA . ASP A 1 189 ? 7.698 12.818 -42.507 1.00 80.88 189 ASP A CA 1
ATOM 1501 C C . ASP A 1 189 ? 8.461 11.848 -43.429 1.00 80.88 189 ASP A C 1
ATOM 1503 O O . ASP A 1 189 ? 9.255 11.038 -42.943 1.00 80.88 189 ASP A O 1
ATOM 1507 N N . GLU A 1 190 ? 8.267 11.935 -44.749 1.00 71.00 190 GLU A N 1
ATOM 1508 C CA . GLU A 1 190 ? 8.845 10.990 -45.729 1.00 71.00 190 GLU A CA 1
ATOM 1509 C C . GLU A 1 190 ? 10.385 10.917 -45.674 1.00 71.00 190 GLU A C 1
ATOM 1511 O O . GLU A 1 190 ? 10.996 9.964 -46.157 1.00 71.00 190 GLU A O 1
ATOM 1516 N N . SER A 1 191 ? 11.020 11.918 -45.063 1.00 72.75 191 SER A N 1
ATOM 1517 C CA . SER A 1 191 ? 12.467 12.035 -44.892 1.00 72.75 191 SER A CA 1
ATOM 1518 C C . SER A 1 191 ? 13.013 11.468 -43.569 1.00 72.75 191 SER A C 1
ATOM 1520 O O . SER A 1 191 ? 14.231 11.361 -43.402 1.00 72.75 191 SER A O 1
ATOM 1522 N N . SER A 1 192 ? 12.146 11.109 -42.616 1.00 76.38 192 SER A N 1
ATOM 1523 C CA . SER A 1 192 ? 12.550 10.759 -41.250 1.00 76.38 192 SER A CA 1
ATOM 1524 C C . SER A 1 192 ? 12.856 9.268 -41.097 1.00 76.38 192 SER A C 1
ATOM 1526 O O . SER A 1 192 ? 11.966 8.424 -41.159 1.00 76.38 192 SER A O 1
ATOM 1528 N N . VAL A 1 193 ? 14.121 8.942 -40.820 1.00 80.62 193 VAL A N 1
ATOM 1529 C CA . VAL A 1 193 ? 14.556 7.591 -40.433 1.00 80.62 193 VAL A CA 1
ATOM 1530 C C . VAL A 1 193 ? 14.777 7.558 -38.924 1.00 80.62 193 VAL A C 1
ATOM 1532 O O . VAL A 1 193 ? 15.558 8.345 -38.391 1.00 80.62 193 VAL A O 1
ATOM 1535 N N . LEU A 1 194 ? 14.094 6.648 -38.230 1.00 84.75 194 LEU A N 1
ATOM 1536 C CA . LEU A 1 194 ? 14.295 6.437 -36.798 1.00 84.75 194 LEU A CA 1
ATOM 1537 C C . LEU A 1 194 ? 15.589 5.660 -36.554 1.00 84.75 194 LEU A C 1
ATOM 1539 O O . LEU A 1 194 ? 15.902 4.709 -37.274 1.00 84.75 194 LEU A O 1
ATOM 1543 N N . SER A 1 195 ? 16.344 6.060 -35.533 1.00 87.62 195 SER A N 1
ATOM 1544 C CA . SER A 1 195 ? 17.512 5.303 -35.094 1.00 87.62 195 SER A CA 1
ATOM 1545 C C . SER A 1 195 ? 17.095 3.977 -34.454 1.00 87.62 195 SER A C 1
ATOM 1547 O O . SER A 1 195 ? 16.009 3.844 -33.892 1.00 87.62 195 SER A O 1
ATOM 1549 N N . SER A 1 196 ? 17.983 2.987 -34.528 1.00 88.81 196 SER A N 1
ATOM 1550 C CA . SER A 1 196 ? 17.828 1.706 -33.844 1.00 88.81 196 SER A CA 1
ATOM 1551 C C . SER A 1 196 ? 18.995 1.504 -32.890 1.00 88.81 196 SER A C 1
ATOM 1553 O O . SER A 1 196 ? 20.135 1.780 -33.253 1.00 88.81 196 SER A O 1
ATOM 1555 N N . SER A 1 197 ? 18.688 1.019 -31.692 1.00 91.38 197 SER A N 1
ATOM 1556 C CA . SER A 1 197 ? 19.652 0.625 -30.660 1.00 91.38 197 SER A CA 1
ATOM 1557 C C . SER A 1 197 ? 19.797 -0.902 -30.576 1.00 91.38 197 SER A C 1
ATOM 1559 O O . SER A 1 197 ? 20.229 -1.424 -29.552 1.00 91.38 197 SER A O 1
ATOM 1561 N N . ALA A 1 198 ? 19.367 -1.651 -31.598 1.00 87.81 198 ALA A N 1
ATOM 1562 C CA . ALA A 1 198 ? 19.344 -3.116 -31.557 1.00 87.81 198 ALA A CA 1
ATOM 1563 C C . ALA A 1 198 ? 20.742 -3.735 -31.380 1.00 87.81 198 ALA A C 1
ATOM 1565 O O . ALA A 1 198 ? 20.892 -4.762 -30.723 1.00 87.81 198 ALA A O 1
ATOM 1566 N N . ASP A 1 199 ? 21.772 -3.088 -31.920 1.00 90.88 199 ASP A N 1
ATOM 1567 C CA . ASP A 1 199 ? 23.182 -3.452 -31.760 1.00 90.88 199 ASP A CA 1
ATOM 1568 C C . ASP A 1 199 ? 23.676 -3.330 -30.310 1.00 90.88 199 ASP A C 1
ATOM 1570 O O . ASP A 1 199 ? 24.622 -4.011 -29.920 1.00 90.88 199 ASP A O 1
ATOM 1574 N N . ARG A 1 200 ? 22.999 -2.515 -29.497 1.00 87.62 200 ARG A N 1
ATOM 1575 C CA . ARG A 1 200 ? 23.309 -2.296 -28.082 1.00 87.62 200 ARG A CA 1
ATOM 1576 C C . ARG A 1 200 ? 22.560 -3.238 -27.145 1.00 87.62 200 ARG A C 1
ATOM 1578 O O . ARG A 1 200 ? 22.798 -3.191 -25.946 1.00 87.62 200 ARG A O 1
ATOM 1585 N N . ALA A 1 201 ? 21.689 -4.117 -27.648 1.00 85.62 201 ALA A N 1
ATOM 1586 C CA . ALA A 1 201 ? 20.847 -4.989 -26.819 1.00 85.62 201 ALA A CA 1
ATOM 1587 C C . ALA A 1 201 ? 21.637 -5.867 -25.825 1.00 85.62 201 ALA A C 1
ATOM 1589 O O . ALA A 1 201 ? 21.139 -6.202 -24.753 1.00 85.62 201 ALA A O 1
ATOM 1590 N N . SER A 1 202 ? 22.890 -6.215 -26.134 1.00 86.06 202 SER A N 1
ATOM 1591 C CA . SER A 1 202 ? 23.751 -6.944 -25.196 1.00 86.06 202 SER A CA 1
ATOM 1592 C C . SER A 1 202 ? 24.114 -6.139 -23.944 1.00 86.06 202 SER A C 1
ATOM 1594 O O . SER A 1 202 ? 24.451 -6.734 -22.926 1.00 86.06 202 SER A O 1
ATOM 1596 N N . GLU A 1 203 ? 24.049 -4.804 -23.990 1.00 85.94 203 GLU A N 1
ATOM 1597 C CA . GLU A 1 203 ? 24.343 -3.937 -22.843 1.00 85.94 203 GLU A CA 1
ATOM 1598 C C . GLU A 1 203 ? 23.338 -4.147 -21.704 1.00 85.94 203 GLU A C 1
ATOM 1600 O O . GLU A 1 203 ? 23.747 -4.201 -20.547 1.00 85.94 203 GLU A O 1
ATOM 1605 N N . SER A 1 204 ? 22.048 -4.360 -22.003 1.00 81.19 204 SER A N 1
ATOM 1606 C CA . SER A 1 204 ? 21.039 -4.640 -20.967 1.00 81.19 204 SER A CA 1
ATOM 1607 C C . SER A 1 204 ? 21.245 -5.980 -20.257 1.00 81.19 204 SER A C 1
ATOM 1609 O O . SER A 1 204 ? 20.787 -6.144 -19.133 1.00 81.19 204 SER A O 1
ATOM 1611 N N . ALA A 1 205 ? 21.971 -6.922 -20.868 1.00 75.56 205 ALA A N 1
ATOM 1612 C CA . ALA A 1 205 ? 22.295 -8.212 -20.256 1.00 75.56 205 ALA A CA 1
ATOM 1613 C C . ALA A 1 205 ? 23.529 -8.158 -19.332 1.00 75.56 205 ALA A C 1
ATOM 1615 O O . ALA A 1 205 ? 23.819 -9.134 -18.645 1.00 75.56 205 ALA A O 1
ATOM 1616 N N . ALA A 1 206 ? 24.276 -7.046 -19.331 1.00 74.31 206 ALA A N 1
ATOM 1617 C CA . ALA A 1 206 ? 25.466 -6.873 -18.496 1.00 74.31 206 ALA A CA 1
ATOM 1618 C C . ALA A 1 206 ? 25.147 -6.366 -17.075 1.00 74.31 206 ALA A C 1
ATOM 1620 O O . ALA A 1 206 ? 26.038 -6.346 -16.224 1.00 74.31 206 ALA A O 1
ATOM 1621 N N . GLY A 1 207 ? 23.905 -5.938 -16.824 1.00 66.38 207 GLY A N 1
ATOM 1622 C CA . GLY A 1 207 ? 23.444 -5.508 -15.506 1.00 66.38 207 GLY A CA 1
ATOM 1623 C C . GLY A 1 207 ? 23.350 -6.670 -14.513 1.00 66.38 207 GLY A C 1
ATOM 1624 O O . GLY A 1 207 ? 23.080 -7.811 -14.887 1.00 66.38 207 GLY A O 1
ATOM 1625 N N . VAL A 1 208 ? 23.567 -6.381 -13.229 1.00 67.00 208 VAL A N 1
ATOM 1626 C CA . VAL A 1 208 ? 23.237 -7.321 -12.150 1.00 67.00 208 VAL A CA 1
ATOM 1627 C C . VAL A 1 208 ? 21.735 -7.213 -11.914 1.00 67.00 208 VAL A C 1
ATOM 1629 O O . VAL A 1 208 ? 21.264 -6.146 -11.534 1.00 67.00 208 VAL A O 1
ATOM 1632 N N . SER A 1 209 ? 20.993 -8.296 -12.149 1.00 68.00 209 SER A N 1
ATOM 1633 C CA . SER A 1 209 ? 19.566 -8.327 -11.823 1.00 68.00 209 SER A CA 1
ATOM 1634 C C . SER A 1 209 ? 19.388 -8.264 -10.307 1.00 68.00 209 SER A C 1
ATOM 1636 O O . SER A 1 209 ? 19.986 -9.057 -9.576 1.00 68.00 209 SER A O 1
ATOM 1638 N N . ASN A 1 210 ? 18.583 -7.314 -9.841 1.00 70.25 210 ASN A N 1
ATOM 1639 C CA . ASN A 1 210 ? 18.077 -7.253 -8.472 1.00 70.25 210 ASN A CA 1
ATOM 1640 C C . ASN A 1 210 ? 16.574 -7.567 -8.406 1.00 70.25 210 ASN A C 1
ATOM 1642 O O . ASN A 1 210 ? 15.963 -7.295 -7.375 1.00 70.25 210 ASN A O 1
ATOM 1646 N N . ILE A 1 211 ? 16.017 -8.132 -9.487 1.00 69.12 211 ILE A N 1
ATOM 1647 C CA . ILE A 1 211 ? 14.633 -8.602 -9.557 1.00 69.12 211 ILE A CA 1
ATOM 1648 C C . ILE A 1 211 ? 14.481 -9.765 -8.581 1.00 69.12 211 ILE A C 1
ATOM 1650 O O . ILE A 1 211 ? 15.242 -10.737 -8.652 1.00 69.12 211 ILE A O 1
ATOM 1654 N N . ARG A 1 212 ? 13.546 -9.638 -7.640 1.00 64.56 212 ARG A N 1
ATOM 1655 C CA . ARG A 1 212 ? 13.352 -10.608 -6.556 1.00 64.56 212 ARG A CA 1
ATOM 1656 C C . ARG A 1 212 ? 12.478 -11.794 -6.966 1.00 64.56 212 ARG A C 1
ATOM 1658 O O . ARG A 1 212 ? 12.641 -12.860 -6.376 1.00 64.56 212 ARG A O 1
ATOM 1665 N N . ASP A 1 213 ? 11.660 -11.639 -8.005 1.00 62.56 213 ASP A N 1
ATOM 1666 C CA . ASP A 1 213 ? 10.703 -12.653 -8.456 1.00 62.56 213 ASP A CA 1
ATOM 1667 C C . ASP A 1 213 ? 11.121 -13.402 -9.731 1.00 62.56 213 ASP A C 1
ATOM 1669 O O . ASP A 1 213 ? 11.810 -12.884 -10.616 1.00 62.56 213 ASP A O 1
ATOM 1673 N N . GLU A 1 214 ? 10.649 -14.648 -9.857 1.00 59.69 214 GLU A N 1
ATOM 1674 C CA . GLU A 1 214 ? 10.672 -15.386 -11.123 1.00 59.69 214 GLU A CA 1
ATOM 1675 C C . GLU A 1 214 ? 9.543 -14.881 -12.033 1.00 59.69 214 GLU A C 1
ATOM 1677 O O . GLU A 1 214 ? 8.444 -15.431 -12.084 1.00 59.69 214 GLU A O 1
ATOM 1682 N N . LEU A 1 215 ? 9.831 -13.820 -12.785 1.00 62.31 215 LEU A N 1
ATOM 1683 C CA . LEU A 1 215 ? 8.915 -13.286 -13.791 1.00 62.31 215 LEU A CA 1
ATOM 1684 C C . LEU A 1 215 ? 8.762 -14.292 -14.946 1.00 62.31 215 LEU A C 1
ATOM 1686 O O . LEU A 1 215 ? 9.686 -14.501 -15.735 1.00 62.31 215 LEU A O 1
ATOM 1690 N N . SER A 1 216 ? 7.589 -14.922 -15.061 1.00 55.72 216 SER A N 1
ATOM 1691 C CA . SER A 1 216 ? 7.265 -15.859 -16.155 1.00 55.72 216 SER A CA 1
ATOM 1692 C C . SER A 1 216 ? 6.466 -15.220 -17.298 1.00 55.72 216 SER A C 1
ATOM 1694 O O . SER A 1 216 ? 6.097 -15.886 -18.271 1.00 55.72 216 SER A O 1
ATOM 1696 N N . GLU A 1 217 ? 6.214 -13.916 -17.214 1.00 57.22 217 GLU A N 1
ATOM 1697 C CA . GLU A 1 217 ? 5.310 -13.230 -18.124 1.00 57.22 217 GLU A CA 1
ATOM 1698 C C . GLU A 1 217 ? 5.994 -12.846 -19.437 1.00 57.22 217 GLU A C 1
ATOM 1700 O O . GLU A 1 217 ? 6.870 -11.984 -19.506 1.00 57.22 217 GLU A O 1
ATOM 1705 N N . VAL A 1 218 ? 5.558 -13.483 -20.523 1.00 60.84 218 VAL A N 1
ATOM 1706 C CA . VAL A 1 218 ? 5.982 -13.152 -21.885 1.00 60.84 218 VAL A CA 1
ATOM 1707 C C . VAL A 1 218 ? 4.796 -12.553 -22.627 1.00 60.84 218 VAL A C 1
ATOM 1709 O O . VAL A 1 218 ? 3.971 -13.265 -23.202 1.00 60.84 218 VAL A O 1
ATOM 1712 N N . ILE A 1 219 ? 4.722 -11.224 -22.666 1.00 63.09 219 ILE A N 1
ATOM 1713 C CA . ILE A 1 219 ? 3.750 -10.531 -23.513 1.00 63.09 219 ILE A CA 1
ATOM 1714 C C . ILE A 1 219 ? 4.298 -10.507 -24.947 1.00 63.09 219 ILE A C 1
ATOM 1716 O O . ILE A 1 219 ? 5.150 -9.693 -25.299 1.00 63.09 219 ILE A O 1
ATOM 1720 N N . THR A 1 220 ? 3.804 -11.407 -25.804 1.00 72.62 220 THR A N 1
ATOM 1721 C CA . THR A 1 220 ? 4.128 -11.388 -27.240 1.00 72.62 220 THR A CA 1
ATOM 1722 C C . THR A 1 220 ? 3.069 -10.604 -28.000 1.00 72.62 220 THR A C 1
ATOM 1724 O O . THR A 1 220 ? 1.973 -11.095 -28.263 1.00 72.62 220 THR A O 1
ATOM 1727 N N . LEU A 1 221 ? 3.414 -9.381 -28.389 1.00 74.81 221 LEU A N 1
ATOM 1728 C CA . LEU A 1 221 ? 2.594 -8.544 -29.258 1.00 74.81 221 LEU A CA 1
ATOM 1729 C C . LEU A 1 221 ? 3.185 -8.549 -30.669 1.00 74.81 221 LEU A C 1
ATOM 1731 O O . LEU A 1 221 ? 4.396 -8.459 -30.852 1.00 74.81 221 LEU A O 1
ATOM 1735 N N . SER A 1 222 ? 2.344 -8.652 -31.693 1.00 72.12 222 SER A N 1
ATOM 1736 C CA . SER A 1 222 ? 2.764 -8.530 -33.093 1.00 72.12 222 SER A CA 1
ATOM 1737 C C . SER A 1 222 ? 1.784 -7.644 -33.845 1.00 72.12 222 SER A C 1
ATOM 1739 O O . SER A 1 222 ? 0.575 -7.822 -33.732 1.00 72.12 222 SER A O 1
ATOM 1741 N N . ASN A 1 223 ? 2.317 -6.685 -34.609 1.00 71.44 223 ASN A N 1
ATOM 1742 C CA . ASN A 1 223 ? 1.552 -5.700 -35.385 1.00 71.44 223 ASN A CA 1
ATOM 1743 C C . ASN A 1 223 ? 0.549 -4.865 -34.563 1.00 71.44 223 ASN A C 1
ATOM 1745 O O . ASN A 1 223 ? -0.524 -4.522 -35.054 1.00 71.44 223 ASN A O 1
ATOM 1749 N N . VAL A 1 224 ? 0.888 -4.510 -33.321 1.00 74.12 224 VAL A N 1
ATOM 1750 C CA . VAL A 1 224 ? 0.056 -3.604 -32.517 1.00 74.12 224 VAL A CA 1
ATOM 1751 C C . VAL A 1 224 ? 0.292 -2.160 -32.964 1.00 74.12 224 VAL A C 1
ATOM 1753 O O . VAL A 1 224 ? 1.424 -1.689 -33.004 1.00 74.12 224 VAL A O 1
ATOM 1756 N N . SER A 1 225 ? -0.780 -1.449 -33.311 1.00 71.88 225 SER A N 1
ATOM 1757 C CA . SER A 1 225 ? -0.773 -0.008 -33.581 1.00 71.88 225 SER A CA 1
ATOM 1758 C C . SER A 1 225 ? -1.850 0.646 -32.724 1.00 71.88 225 SER A C 1
ATOM 1760 O O . SER A 1 225 ? -3.034 0.396 -32.932 1.00 71.88 225 SER A O 1
ATOM 1762 N N . VAL A 1 226 ? -1.445 1.467 -31.756 1.00 66.25 226 VAL A N 1
ATOM 1763 C CA . VAL A 1 226 ? -2.358 2.243 -30.908 1.00 66.25 226 VAL A CA 1
ATOM 1764 C C . VAL A 1 226 ? -2.028 3.717 -31.087 1.00 66.25 226 VAL A C 1
ATOM 1766 O O . VAL A 1 226 ? -0.890 4.134 -30.886 1.00 66.25 226 VAL A O 1
ATOM 1769 N N . LEU A 1 227 ? -3.028 4.499 -31.489 1.00 64.19 227 LEU A N 1
ATOM 1770 C CA . LEU A 1 227 ? -2.936 5.945 -31.640 1.00 64.19 227 LEU A CA 1
ATOM 1771 C C . LEU A 1 227 ? -4.063 6.565 -30.819 1.00 64.19 227 LEU A C 1
ATOM 1773 O O . LEU A 1 227 ? -5.235 6.408 -31.155 1.00 64.19 227 LEU A O 1
ATOM 1777 N N . ILE A 1 228 ? -3.707 7.232 -29.727 1.00 63.06 228 ILE A N 1
ATOM 1778 C CA . ILE A 1 228 ? -4.657 7.939 -28.869 1.00 63.06 228 ILE A CA 1
ATOM 1779 C C . ILE A 1 228 ? -4.216 9.391 -28.813 1.00 63.06 228 ILE A C 1
ATOM 1781 O O . ILE A 1 228 ? -3.078 9.692 -28.456 1.00 63.06 228 ILE A O 1
ATOM 1785 N N . GLY A 1 229 ? -5.131 10.287 -29.159 1.00 58.88 229 GLY A N 1
ATOM 1786 C CA . GLY A 1 229 ? -4.940 11.714 -28.995 1.00 58.88 229 GLY A CA 1
ATOM 1787 C C . GLY A 1 229 ? -6.243 12.371 -28.584 1.00 58.88 229 GLY A C 1
ATOM 1788 O O . GLY A 1 229 ? -7.186 12.386 -29.364 1.00 58.88 229 GLY A O 1
ATOM 1789 N N . GLU A 1 230 ? -6.248 12.975 -27.400 1.00 50.75 230 GLU A N 1
ATOM 1790 C CA . GLU A 1 230 ? -6.643 14.375 -27.291 1.00 50.75 230 GLU A CA 1
ATOM 1791 C C . GLU A 1 230 ? -5.951 15.024 -26.088 1.00 50.75 230 GLU A C 1
ATOM 1793 O O . GLU A 1 230 ? -5.867 14.449 -25.003 1.00 50.75 230 GLU A O 1
ATOM 1798 N N . TRP A 1 231 ? -5.436 16.233 -26.299 1.00 54.31 231 TRP A N 1
ATOM 1799 C CA . TRP A 1 231 ? -4.904 17.094 -25.252 1.00 54.31 231 TRP A CA 1
ATOM 1800 C C . TRP A 1 231 ? -5.691 18.401 -25.268 1.00 54.31 231 TRP A C 1
ATOM 1802 O O . TRP A 1 231 ? -5.575 19.182 -26.212 1.00 54.31 231 TRP A O 1
ATOM 1812 N N . ILE A 1 232 ? -6.470 18.648 -24.213 1.00 60.75 232 ILE A N 1
ATOM 1813 C CA . ILE A 1 232 ? -7.031 19.970 -23.924 1.00 60.75 232 ILE A CA 1
ATOM 1814 C C . ILE A 1 232 ? -6.589 20.367 -22.510 1.00 60.75 232 ILE A C 1
ATOM 1816 O O . ILE A 1 232 ? -7.108 19.827 -21.531 1.00 60.75 232 ILE A O 1
ATOM 1820 N N . PRO A 1 233 ? -5.645 21.312 -22.356 1.00 54.75 233 PRO A N 1
ATOM 1821 C CA . PRO A 1 233 ? -5.284 21.842 -21.056 1.00 54.75 233 PRO A CA 1
ATOM 1822 C C . PRO A 1 233 ? -6.343 22.868 -20.648 1.00 54.75 233 PRO A C 1
ATOM 1824 O O . PRO A 1 233 ? -6.255 24.049 -20.982 1.00 54.75 233 PRO A O 1
ATOM 1827 N N . PHE A 1 234 ? -7.326 22.470 -19.853 1.00 50.62 234 PHE A N 1
ATOM 1828 C CA . PHE A 1 234 ? -7.840 23.452 -18.908 1.00 50.62 234 PHE A CA 1
ATOM 1829 C C . PHE A 1 234 ? -6.816 23.512 -17.775 1.00 50.62 234 PHE A C 1
ATOM 1831 O O . PHE A 1 234 ? -6.592 22.526 -17.074 1.00 50.62 234 PHE A O 1
ATOM 1838 N N . GLY A 1 235 ? -6.119 24.651 -17.666 1.00 52.12 235 GLY A N 1
ATOM 1839 C CA . GLY A 1 235 ? -5.246 24.957 -16.530 1.00 52.12 235 GLY A CA 1
ATOM 1840 C C . GLY A 1 235 ? -5.989 24.789 -15.202 1.00 52.12 235 GLY A C 1
ATOM 1841 O O . GLY A 1 235 ? -7.193 24.560 -15.199 1.00 52.12 235 GLY A O 1
ATOM 1842 N N . ALA A 1 236 ? -5.281 24.884 -14.073 1.00 46.06 236 ALA A N 1
ATOM 1843 C CA . ALA A 1 236 ? -5.831 24.623 -12.742 1.00 46.06 236 ALA A CA 1
ATOM 1844 C C . ALA A 1 236 ? -7.113 25.433 -12.445 1.00 46.06 236 ALA A C 1
ATOM 1846 O O . ALA A 1 236 ? -7.068 26.498 -11.837 1.00 46.06 236 ALA A O 1
ATOM 1847 N N . ASN A 1 237 ? -8.274 24.896 -12.822 1.00 48.00 237 ASN A N 1
ATOM 1848 C CA . ASN A 1 237 ? -9.575 25.345 -12.364 1.00 48.00 237 ASN A CA 1
ATOM 1849 C C . ASN A 1 237 ? -9.746 24.796 -10.947 1.00 48.00 237 ASN A C 1
ATOM 1851 O O . ASN A 1 237 ? -10.520 23.873 -10.706 1.00 48.00 237 ASN A O 1
ATOM 1855 N N . GLN A 1 238 ? -9.014 25.366 -9.987 1.00 49.62 238 GLN A N 1
ATOM 1856 C CA . GLN A 1 238 ? -9.485 25.368 -8.608 1.00 49.62 238 GLN A CA 1
ATOM 1857 C C . GLN A 1 238 ? -10.691 26.307 -8.540 1.00 49.62 238 GLN A C 1
ATOM 1859 O O . GLN A 1 238 ? -10.606 27.425 -8.043 1.00 49.62 238 GLN A O 1
ATOM 1864 N N . ILE A 1 239 ? -11.834 25.855 -9.054 1.00 41.94 239 ILE A N 1
ATOM 1865 C CA . ILE A 1 239 ? -13.115 26.384 -8.605 1.00 41.94 239 ILE A CA 1
ATOM 1866 C C . ILE A 1 239 ? -13.390 25.666 -7.289 1.00 41.94 239 ILE A C 1
ATOM 1868 O O . ILE A 1 239 ? -14.064 24.641 -7.231 1.00 41.94 239 ILE A O 1
ATOM 1872 N N . VAL A 1 240 ? -12.809 26.198 -6.213 1.00 44.06 240 VAL A N 1
ATOM 1873 C CA . VAL A 1 240 ? -13.429 26.060 -4.900 1.00 44.06 240 VAL A CA 1
ATOM 1874 C C . VAL A 1 240 ? -14.691 26.902 -5.002 1.00 44.06 240 VAL A C 1
ATOM 1876 O O . VAL A 1 240 ? -14.647 28.122 -4.862 1.00 44.06 240 VAL A O 1
ATOM 1879 N N . ALA A 1 241 ? -15.812 26.262 -5.328 1.00 40.91 241 ALA A N 1
ATOM 1880 C CA . ALA A 1 241 ? -17.102 26.824 -4.984 1.00 40.91 241 ALA A CA 1
ATOM 1881 C C . ALA A 1 241 ? -17.132 26.870 -3.451 1.00 40.91 241 ALA A C 1
ATOM 1883 O O . ALA A 1 241 ? -17.419 25.879 -2.783 1.00 40.91 241 ALA A O 1
ATOM 1884 N N . LEU A 1 242 ? -16.703 28.007 -2.905 1.00 39.19 242 LEU A N 1
ATOM 1885 C CA . LEU A 1 242 ? -17.071 28.429 -1.567 1.00 39.19 242 LEU A CA 1
ATOM 1886 C C . LEU A 1 242 ? -18.593 28.549 -1.610 1.00 39.19 242 LEU A C 1
ATOM 1888 O O . LEU A 1 242 ? -19.121 29.489 -2.197 1.00 39.19 242 LEU A O 1
ATOM 1892 N N . ASN A 1 243 ? -19.286 27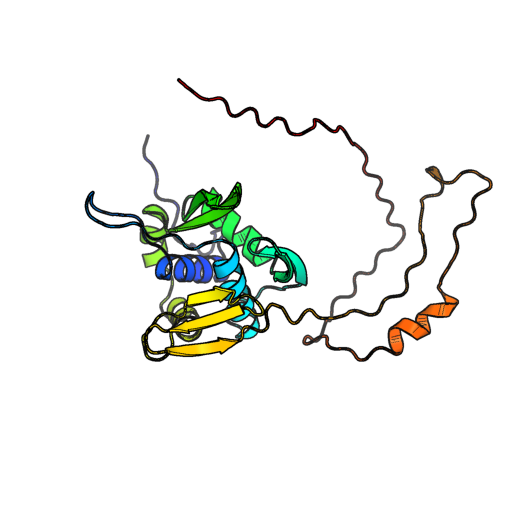.539 -1.094 1.00 41.41 243 ASN A N 1
ATOM 1893 C CA . ASN A 1 243 ? -20.665 27.739 -0.692 1.00 41.41 243 ASN A CA 1
ATOM 1894 C C . ASN A 1 243 ? -20.629 28.634 0.549 1.00 41.41 243 ASN A C 1
ATOM 1896 O O . ASN A 1 243 ? -19.943 28.299 1.520 1.00 41.41 243 ASN A O 1
ATOM 1900 N N . ASP A 1 244 ? -21.315 29.772 0.439 1.00 39.94 244 ASP A N 1
ATOM 1901 C CA . ASP A 1 244 ? -21.709 30.653 1.543 1.00 39.94 244 ASP A CA 1
ATOM 1902 C C . ASP A 1 244 ? -22.472 29.895 2.645 1.00 39.94 244 ASP A C 1
ATOM 1904 O O . ASP A 1 244 ? -23.241 28.958 2.311 1.00 39.94 244 ASP A O 1
#

Radius of gyration: 22.7 Å; chains: 1; bounding box: 62×48×69 Å

Sequence (244 aa):
MSDQLPAAWTADSEWSDEHQKLLYMISKYSHCARTADEKERWIRKIPLLVLIYEAIVEGVLDYDYAPASENVGTRRIYINISQEGRDDVDDLREAGLINGLKLSSKEYQSVTAYQISHKGLEVLAQVSDELRKAVDALIFHEGELLEASWNGEQFTLRTASGYERVSTITDCEDVSYVSSPYLPASLLDESSVLSSSADRASESAAGVSNIRDELSEVITLSNVSVLIGEWIPFGANQIVALND